Protein AF-A0A1Q7M3D2-F1 (afdb_monomer_lite)

Structure (mmCIF, N/CA/C/O backbone):
data_AF-A0A1Q7M3D2-F1
#
_entry.id   AF-A0A1Q7M3D2-F1
#
loop_
_atom_site.group_PDB
_atom_site.id
_atom_site.type_symbol
_atom_site.label_atom_id
_atom_site.label_alt_id
_atom_site.label_comp_id
_atom_site.label_asym_id
_atom_site.label_entity_id
_atom_site.label_seq_id
_atom_site.pdbx_PDB_ins_code
_atom_site.Cartn_x
_atom_site.Cartn_y
_atom_site.Cartn_z
_atom_site.occupancy
_atom_site.B_iso_or_equiv
_atom_site.auth_seq_id
_atom_site.auth_comp_id
_atom_site.auth_asym_id
_atom_site.auth_atom_id
_atom_site.pdbx_PDB_model_num
ATOM 1 N N . MET A 1 1 ? -13.864 1.304 22.062 1.00 86.94 1 MET A N 1
ATOM 2 C CA . MET A 1 1 ? -12.680 1.615 21.236 1.00 86.94 1 MET A CA 1
ATOM 3 C C . MET A 1 1 ? -11.633 2.275 22.117 1.00 86.94 1 MET A C 1
ATOM 5 O O . MET A 1 1 ? -11.998 3.112 22.931 1.00 86.94 1 MET A O 1
ATOM 9 N N . LYS A 1 2 ? -10.368 1.878 21.989 1.00 90.31 2 LYS A N 1
ATOM 10 C CA . LYS A 1 2 ? -9.225 2.472 22.685 1.00 90.31 2 LYS A CA 1
ATOM 11 C C . LYS A 1 2 ? -8.312 3.150 21.665 1.00 90.31 2 LYS A C 1
ATOM 13 O O . LYS A 1 2 ? -7.970 2.525 20.660 1.00 90.31 2 LYS A O 1
ATOM 18 N N . ALA A 1 3 ? -7.965 4.404 21.921 1.00 89.44 3 ALA A N 1
ATOM 19 C CA . ALA A 1 3 ? -7.072 5.207 21.101 1.00 89.44 3 ALA A CA 1
ATOM 20 C C . ALA A 1 3 ? -5.593 5.017 21.499 1.00 89.44 3 ALA A C 1
ATOM 22 O O . ALA A 1 3 ? -5.310 4.537 22.604 1.00 89.44 3 ALA A O 1
ATOM 23 N N . PRO A 1 4 ? -4.650 5.395 20.614 1.00 86.38 4 PRO A N 1
ATOM 24 C CA . PRO A 1 4 ? -3.209 5.282 20.858 1.00 86.38 4 PRO A CA 1
ATOM 25 C C . PRO A 1 4 ? -2.709 6.022 22.105 1.00 86.38 4 PRO A C 1
ATOM 27 O O . PRO A 1 4 ? -1.763 5.582 22.747 1.00 86.38 4 PRO A O 1
ATOM 30 N N . ASP A 1 5 ? -3.362 7.121 22.476 1.00 88.00 5 ASP A N 1
ATOM 31 C CA . ASP A 1 5 ? -3.071 7.912 23.679 1.00 88.00 5 ASP A CA 1
ATOM 32 C C . ASP A 1 5 ? -3.650 7.303 24.972 1.00 88.00 5 ASP A C 1
ATOM 34 O O . ASP A 1 5 ? -3.555 7.889 26.049 1.00 88.00 5 ASP A O 1
ATOM 38 N N . GLY A 1 6 ? -4.272 6.125 24.877 1.00 86.31 6 GLY A N 1
ATOM 39 C CA . GLY A 1 6 ? -4.912 5.436 25.989 1.00 86.31 6 GLY A CA 1
ATOM 40 C C . GLY A 1 6 ? -6.352 5.871 26.263 1.00 86.31 6 GLY A C 1
ATOM 41 O O . GLY A 1 6 ? -7.010 5.223 27.085 1.00 86.31 6 GLY A O 1
ATOM 42 N N . GLN A 1 7 ? -6.885 6.889 25.574 1.00 89.62 7 GLN A N 1
ATOM 43 C CA . GLN A 1 7 ? -8.284 7.280 25.739 1.00 89.62 7 GLN A CA 1
ATOM 44 C C . GLN A 1 7 ? -9.227 6.161 25.294 1.00 89.62 7 GLN A C 1
ATOM 46 O O . GLN A 1 7 ? -8.969 5.430 24.338 1.00 89.62 7 GLN A O 1
ATOM 51 N N . SER A 1 8 ? -10.340 6.010 26.011 1.00 91.31 8 SER A N 1
ATOM 52 C CA . SER A 1 8 ? -11.345 4.986 25.731 1.00 91.31 8 SER A CA 1
ATOM 53 C C . SER A 1 8 ? -12.686 5.628 25.409 1.00 91.31 8 SER A C 1
ATOM 55 O O . SER A 1 8 ? -13.192 6.453 26.163 1.00 91.31 8 SER A O 1
ATOM 57 N N . TYR A 1 9 ? -13.277 5.199 24.300 1.00 89.81 9 TYR A N 1
ATOM 58 C CA . TYR A 1 9 ? -14.570 5.650 23.804 1.00 89.81 9 TYR A CA 1
ATOM 59 C C . TYR A 1 9 ? -15.537 4.470 23.762 1.00 89.81 9 TYR A C 1
ATOM 61 O O . TYR A 1 9 ? -15.213 3.405 23.222 1.00 89.81 9 TYR A O 1
ATOM 69 N N . VAL A 1 10 ? -16.731 4.651 24.320 1.00 92.00 10 VAL A N 1
ATOM 70 C CA . VAL A 1 10 ? -17.752 3.604 24.427 1.00 92.00 10 VAL A CA 1
ATOM 71 C C . VAL A 1 10 ? -19.058 4.121 23.842 1.00 92.00 10 VAL A C 1
ATOM 73 O O . VAL A 1 10 ? -19.481 5.233 24.142 1.00 92.00 10 VAL A O 1
ATOM 76 N N . ALA A 1 11 ? -19.697 3.293 23.022 1.00 89.19 11 ALA A N 1
ATOM 77 C CA . ALA A 1 11 ? -21.050 3.505 22.534 1.00 89.19 11 ALA A CA 1
ATOM 78 C C . ALA A 1 11 ? -21.819 2.184 22.646 1.00 89.19 11 ALA A C 1
ATOM 80 O O . ALA A 1 11 ? -21.241 1.110 22.477 1.00 89.19 11 ALA A O 1
ATOM 81 N N . THR A 1 12 ? -23.112 2.264 22.950 1.00 89.50 12 THR A N 1
ATOM 82 C CA . THR A 1 12 ? -24.015 1.111 23.069 1.00 89.50 12 THR A CA 1
ATOM 83 C C . THR A 1 12 ? -25.309 1.388 22.304 1.00 89.50 12 THR A C 1
ATOM 85 O O . THR A 1 12 ? -25.616 2.539 21.992 1.00 89.50 12 THR A O 1
ATOM 88 N N . GLY A 1 13 ? -26.055 0.337 21.963 1.00 83.88 13 GLY A N 1
ATOM 89 C CA . GLY A 1 13 ? -27.322 0.434 21.235 1.00 83.88 13 GLY A CA 1
ATOM 90 C C . GLY A 1 13 ? -27.363 -0.460 19.997 1.00 83.88 13 GLY A C 1
ATOM 91 O O . GLY A 1 13 ? -26.472 -1.275 19.780 1.00 83.88 13 GLY A O 1
ATOM 92 N N . LYS A 1 14 ? -28.413 -0.304 19.181 1.00 77.50 14 LYS A N 1
ATOM 93 C CA . LYS A 1 14 ? -28.631 -1.100 17.957 1.00 77.50 14 LYS A CA 1
ATOM 94 C C . LYS A 1 14 ? -27.617 -0.789 16.845 1.00 77.50 14 LYS A C 1
ATOM 96 O O . LYS A 1 14 ? -27.303 -1.662 16.048 1.00 77.50 14 LYS A O 1
ATOM 101 N N . LEU A 1 15 ? -27.126 0.450 16.798 1.00 78.50 15 LEU A N 1
ATOM 102 C CA . LEU A 1 15 ? -26.077 0.906 15.885 1.00 78.50 15 LEU A CA 1
ATOM 103 C C . LEU A 1 15 ? -25.172 1.899 16.636 1.00 78.50 15 LEU A C 1
ATOM 105 O O . LEU A 1 15 ? -25.371 3.110 16.534 1.00 78.50 15 LEU A O 1
ATOM 109 N N . PRO A 1 16 ? -24.258 1.407 17.489 1.00 83.81 16 PRO A N 1
ATOM 110 C CA . PRO A 1 16 ? -23.393 2.272 18.275 1.00 83.81 16 PRO A CA 1
ATOM 111 C C . PRO A 1 16 ? -22.368 2.955 17.363 1.00 83.81 16 PRO A C 1
ATOM 113 O O . PRO A 1 16 ? -21.611 2.286 16.663 1.00 83.81 16 PRO A O 1
ATOM 116 N N . THR A 1 17 ? -22.308 4.285 17.411 1.00 84.00 17 THR A N 1
ATOM 117 C CA . THR A 1 17 ? -21.338 5.080 16.645 1.00 84.00 17 THR A CA 1
ATOM 118 C C . THR A 1 17 ? -20.350 5.743 17.593 1.00 84.00 17 THR A C 1
ATOM 120 O O . THR A 1 17 ? -20.746 6.402 18.553 1.00 84.00 17 THR A O 1
ATOM 123 N N . VAL A 1 18 ? -19.057 5.598 17.305 1.00 85.06 18 VAL A N 1
ATOM 124 C CA . VAL A 1 18 ? -17.977 6.303 18.001 1.00 85.06 18 VAL A CA 1
ATOM 125 C C . VAL A 1 18 ? -17.318 7.261 17.019 1.00 85.06 18 VAL A C 1
ATOM 127 O O . VAL A 1 18 ? -16.811 6.834 15.986 1.00 85.06 18 VAL A O 1
ATOM 130 N N . THR A 1 19 ? -17.284 8.545 17.367 1.00 85.88 19 THR A N 1
ATOM 131 C CA . THR A 1 19 ? -16.583 9.572 16.590 1.00 85.88 19 THR A CA 1
ATOM 132 C C . THR A 1 19 ? -15.383 10.064 17.383 1.00 85.88 19 THR A C 1
ATOM 134 O O . THR A 1 19 ? -15.552 10.622 18.465 1.00 85.88 19 THR A O 1
ATOM 137 N N . VAL A 1 20 ? -14.181 9.910 16.828 1.00 84.56 20 VAL A N 1
ATOM 138 C CA . VAL A 1 20 ? -12.949 10.477 17.393 1.00 84.56 20 VAL A CA 1
ATOM 139 C C . VAL A 1 20 ? -12.520 11.642 16.514 1.00 84.56 20 VAL A C 1
ATOM 141 O O . VAL A 1 20 ? -12.118 11.456 15.369 1.00 84.56 20 VAL A O 1
ATOM 144 N N . LYS A 1 21 ? -12.660 12.864 17.029 1.00 82.38 21 LYS A N 1
ATOM 145 C CA . LYS A 1 21 ? -12.234 14.079 16.324 1.00 82.38 21 LYS A CA 1
ATOM 146 C C . LYS A 1 21 ? -10.773 14.357 16.644 1.00 82.38 21 LYS A C 1
ATOM 148 O O . LYS A 1 21 ? -10.421 14.377 17.818 1.00 82.38 21 LYS A O 1
ATOM 153 N N . ASN A 1 22 ? -9.963 14.620 15.618 1.00 81.88 22 ASN A N 1
ATOM 154 C CA . ASN A 1 22 ? -8.529 14.912 15.756 1.00 81.88 22 ASN A CA 1
ATOM 155 C C . ASN A 1 22 ? -7.781 13.843 16.571 1.00 81.88 22 ASN A C 1
ATOM 157 O O . ASN A 1 22 ? -6.925 14.168 17.390 1.00 81.88 22 ASN A O 1
ATOM 161 N N . GLY A 1 23 ? -8.154 12.573 16.385 1.00 81.56 23 GLY A N 1
ATOM 162 C CA . GLY A 1 23 ? -7.504 11.468 17.078 1.00 81.56 23 GLY A CA 1
ATOM 163 C C . GLY A 1 23 ? -6.017 11.382 16.716 1.00 81.56 23 GLY A C 1
ATOM 164 O O . GLY A 1 23 ? -5.655 11.687 15.576 1.00 81.56 23 GLY A O 1
ATOM 165 N N . PRO A 1 24 ? -5.146 10.968 17.652 1.00 85.62 24 PRO A N 1
ATOM 166 C CA . PRO A 1 24 ? -3.727 10.803 17.365 1.00 85.62 24 PRO A CA 1
ATOM 167 C C . PRO A 1 24 ? -3.513 9.719 16.301 1.00 85.62 24 PRO A C 1
ATOM 169 O O . PRO A 1 24 ? -4.245 8.727 16.258 1.00 85.62 24 PRO A O 1
ATOM 172 N N . ALA A 1 25 ? -2.488 9.869 15.463 1.00 82.81 25 ALA A N 1
ATOM 173 C CA . ALA A 1 25 ? -2.058 8.776 14.595 1.00 82.81 25 ALA A CA 1
ATOM 174 C C . ALA A 1 25 ? -1.559 7.598 15.449 1.00 82.81 25 ALA A C 1
ATOM 176 O O . ALA A 1 25 ? -0.924 7.805 16.484 1.00 82.81 25 ALA A O 1
ATOM 177 N N . GLY A 1 26 ? -1.857 6.365 15.044 1.00 87.06 26 GLY A N 1
ATOM 178 C CA . GLY A 1 26 ? -1.464 5.168 15.786 1.00 87.06 26 GLY A CA 1
ATOM 179 C C . GLY A 1 26 ? -2.449 4.015 15.624 1.00 87.06 26 GLY A C 1
ATOM 180 O O . GLY A 1 26 ? -3.400 4.088 14.847 1.00 87.06 26 GLY A O 1
ATOM 181 N N . ILE A 1 27 ? -2.232 2.950 16.395 1.00 86.00 27 ILE A N 1
ATOM 182 C CA . ILE A 1 27 ? -3.079 1.753 16.374 1.00 86.00 27 ILE A CA 1
ATOM 183 C C . ILE A 1 27 ? -4.298 1.951 17.283 1.00 86.00 27 ILE A C 1
ATOM 185 O O . ILE A 1 27 ? -4.175 2.070 18.503 1.00 86.00 27 ILE A O 1
ATOM 189 N N . TYR A 1 28 ? -5.489 1.925 16.690 1.00 87.62 28 TYR A N 1
ATOM 190 C CA . TYR A 1 28 ? -6.756 1.927 17.418 1.00 87.62 28 TYR A CA 1
ATOM 191 C C . TYR A 1 28 ? -7.237 0.498 17.658 1.00 87.62 28 TYR A C 1
ATOM 193 O O . TYR A 1 28 ? -7.226 -0.334 16.756 1.00 87.62 28 TYR A O 1
ATOM 201 N N . THR A 1 29 ? -7.717 0.214 18.869 1.00 88.56 29 THR A N 1
ATOM 202 C CA . THR A 1 29 ? -8.303 -1.092 19.202 1.00 88.56 29 THR A CA 1
ATOM 203 C C . THR A 1 29 ? -9.816 -0.972 19.319 1.00 88.56 29 THR A C 1
ATOM 205 O O . THR A 1 29 ? -10.335 -0.258 20.184 1.00 88.56 29 THR A O 1
ATOM 208 N N . ILE A 1 30 ? -10.551 -1.686 18.468 1.00 86.38 30 ILE A N 1
ATOM 209 C CA . ILE A 1 30 ? -12.011 -1.773 18.542 1.00 86.38 30 ILE A CA 1
ATOM 210 C C . ILE A 1 30 ? -12.373 -3.074 19.259 1.00 86.38 30 ILE A C 1
ATOM 212 O O . ILE A 1 30 ? -11.990 -4.156 18.834 1.00 86.38 30 ILE A O 1
ATOM 216 N N . ILE A 1 31 ? -13.116 -2.950 20.358 1.00 86.00 31 ILE A N 1
ATOM 217 C CA . ILE A 1 31 ? -13.689 -4.075 21.099 1.00 86.00 31 ILE A CA 1
ATOM 218 C C . ILE A 1 31 ? -15.197 -3.956 20.936 1.00 86.00 31 ILE A C 1
ATOM 220 O O . ILE A 1 31 ? -15.757 -2.900 21.248 1.00 86.00 31 ILE A O 1
ATOM 224 N N . VAL A 1 32 ? -15.831 -5.011 20.433 1.00 84.31 32 VAL A N 1
ATOM 225 C CA . VAL A 1 32 ? -17.276 -5.059 20.209 1.00 84.31 32 VAL A CA 1
ATOM 226 C C . VAL A 1 32 ? -17.858 -6.189 21.042 1.00 84.31 32 VAL A C 1
ATOM 228 O O . VAL A 1 32 ? -17.442 -7.336 20.917 1.00 84.31 32 VAL A O 1
ATOM 231 N N . GLY A 1 33 ? -18.816 -5.850 21.901 1.00 84.12 33 GLY A N 1
ATOM 232 C CA . GLY A 1 33 ? -19.651 -6.820 22.599 1.00 84.12 33 GLY A CA 1
ATOM 233 C C . GLY A 1 33 ? -21.015 -6.874 21.925 1.00 84.12 33 GLY A C 1
ATOM 234 O O . GLY A 1 33 ? -21.723 -5.868 21.906 1.00 84.12 33 GLY A O 1
ATOM 235 N N . GLY A 1 34 ? -21.373 -8.026 21.364 1.00 79.31 34 GLY A N 1
ATOM 236 C CA . GLY A 1 34 ? -22.715 -8.276 20.851 1.00 79.31 34 GLY A CA 1
ATOM 237 C C . GLY A 1 34 ? -23.562 -8.997 21.895 1.00 79.31 34 GLY A C 1
ATOM 238 O O . GLY A 1 34 ? -23.088 -9.922 22.549 1.00 79.31 34 GLY A O 1
ATOM 239 N N . VAL A 1 35 ? -24.818 -8.583 22.047 1.00 77.31 35 VAL A N 1
ATOM 240 C CA . VAL A 1 35 ? -25.810 -9.303 22.855 1.00 77.31 35 VAL A CA 1
ATOM 241 C C . VAL A 1 35 ? -26.914 -9.750 21.916 1.00 77.31 35 VAL A C 1
ATOM 243 O O . VAL A 1 35 ? -27.530 -8.913 21.253 1.00 77.31 35 VAL A O 1
ATOM 246 N N . SER A 1 36 ? -27.163 -11.056 21.837 1.00 74.38 36 SER A N 1
ATOM 247 C CA . SER A 1 36 ? -28.270 -11.542 21.022 1.00 74.38 36 SER A CA 1
ATOM 248 C C . SER A 1 36 ? -29.608 -11.172 21.657 1.00 74.38 36 SER A C 1
ATOM 250 O O . SER A 1 36 ? -29.849 -11.441 22.835 1.00 74.38 36 SER A O 1
ATOM 252 N N . GLY A 1 37 ? -30.511 -10.609 20.850 1.00 70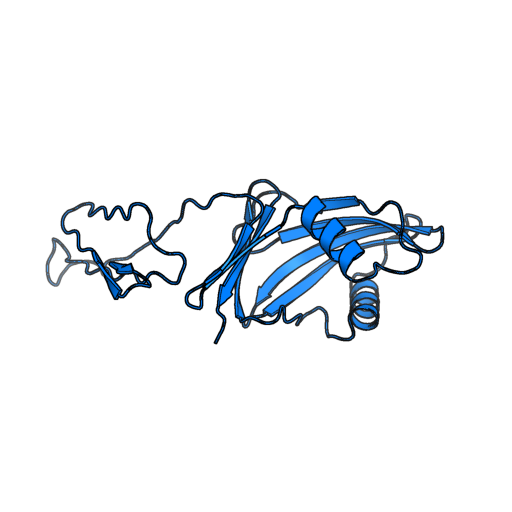.94 37 GLY A N 1
ATOM 253 C CA . GLY A 1 37 ? -31.894 -10.345 21.257 1.00 70.94 37 GLY A CA 1
ATOM 254 C C . GLY A 1 37 ? -32.707 -11.616 21.536 1.00 70.94 37 GLY A C 1
ATOM 255 O O . GLY A 1 37 ? -33.803 -11.520 22.077 1.00 70.94 37 GLY A O 1
ATOM 256 N N . LEU A 1 38 ? -32.172 -12.793 21.189 1.00 75.38 38 LEU A N 1
ATOM 257 C CA . LEU A 1 38 ? -32.786 -14.106 21.408 1.00 75.38 38 LEU A CA 1
ATOM 258 C C . LEU A 1 38 ? -32.181 -14.868 22.606 1.00 75.38 38 LEU A C 1
ATOM 260 O O . LEU A 1 38 ? -32.484 -16.042 22.815 1.00 75.38 38 LEU A O 1
ATOM 264 N N . GLY A 1 39 ? -31.325 -14.224 23.409 1.00 72.00 39 GLY A N 1
ATOM 265 C CA . GLY A 1 39 ? -30.687 -14.862 24.563 1.00 72.00 39 GLY A CA 1
ATOM 266 C C . GLY A 1 39 ? -29.789 -16.034 24.150 1.00 72.00 39 GLY A C 1
ATOM 267 O O . GLY A 1 39 ? -29.019 -15.924 23.201 1.00 72.00 39 GLY A O 1
ATOM 268 N N . THR A 1 40 ? -29.884 -17.168 24.848 1.00 76.00 40 THR A N 1
ATOM 269 C CA . THR A 1 40 ? -29.062 -18.371 24.592 1.00 76.00 40 THR A CA 1
ATOM 270 C C . THR A 1 40 ? -29.401 -19.109 23.292 1.00 76.00 40 THR A C 1
ATOM 272 O O . THR A 1 40 ? -28.644 -19.982 22.883 1.00 76.00 40 THR A O 1
ATOM 275 N N . GLN A 1 41 ? -30.524 -18.774 22.650 1.00 75.31 41 GLN A N 1
ATOM 276 C CA . GLN A 1 41 ? -30.956 -19.303 21.345 1.00 75.31 41 GLN A CA 1
ATOM 277 C C . GLN A 1 41 ? -30.475 -18.424 20.176 1.00 75.31 41 GLN A C 1
ATOM 279 O O . GLN A 1 41 ? -30.828 -18.652 19.023 1.00 75.31 41 GLN A O 1
ATOM 284 N N . GLY A 1 42 ? -29.736 -17.360 20.483 1.00 70.06 42 GLY A N 1
ATOM 285 C CA . GLY A 1 42 ? -29.263 -16.388 19.520 1.00 70.06 42 GLY A CA 1
ATOM 286 C C . GLY A 1 42 ? -28.050 -16.827 18.716 1.00 70.06 42 GLY A C 1
ATOM 287 O O . GLY A 1 42 ? -27.172 -17.501 19.243 1.00 70.06 42 GLY A O 1
ATOM 288 N N . GLU A 1 43 ? -27.967 -16.364 17.469 1.00 72.12 43 GLU A N 1
ATOM 289 C CA . GLU A 1 43 ? -26.753 -16.492 16.661 1.00 72.12 43 GLU A CA 1
ATOM 290 C C . GLU A 1 43 ? -25.578 -15.727 17.285 1.00 72.12 43 GLU A C 1
ATOM 292 O O . GLU A 1 43 ? -25.756 -14.696 17.948 1.00 72.12 43 GLU A O 1
ATOM 297 N N . GLU A 1 44 ? -24.371 -16.242 17.053 1.00 73.06 44 GLU A N 1
ATOM 298 C CA . GLU A 1 44 ? -23.135 -15.594 17.469 1.00 73.06 44 GLU A CA 1
ATOM 299 C C . GLU A 1 44 ? -22.976 -14.254 16.723 1.00 73.06 44 GLU A C 1
ATOM 301 O O . GLU A 1 44 ? -23.073 -14.218 15.492 1.00 73.06 44 GLU A O 1
ATOM 306 N N . PRO A 1 45 ? -22.765 -13.128 17.427 1.00 70.62 45 PRO A N 1
ATOM 307 C CA . PRO A 1 45 ? -22.610 -11.837 16.773 1.00 70.62 45 PRO A CA 1
ATOM 308 C C . PRO A 1 45 ? -21.377 -11.823 15.864 1.00 70.62 45 PRO A C 1
ATOM 310 O O . PRO A 1 45 ? -20.273 -12.123 16.313 1.00 70.62 45 PRO A O 1
ATOM 313 N N . PHE A 1 46 ? -21.538 -11.389 14.613 1.00 69.88 46 PHE A N 1
ATOM 314 C CA . PHE A 1 46 ? -20.412 -11.100 13.726 1.00 69.88 46 PHE A CA 1
ATOM 315 C C . PHE A 1 46 ? -20.134 -9.596 13.676 1.00 69.88 46 PHE A C 1
ATOM 317 O O . PHE A 1 46 ? -21.036 -8.765 13.797 1.00 69.88 46 PHE A O 1
ATOM 324 N N . VAL A 1 47 ? -18.866 -9.236 13.487 1.00 70.88 47 VAL A N 1
ATOM 325 C CA . VAL A 1 47 ? -18.420 -7.845 13.395 1.00 70.88 47 VAL A CA 1
ATOM 326 C C . VAL A 1 47 ? -17.649 -7.673 12.100 1.00 70.88 47 VAL A C 1
ATOM 328 O O . VAL A 1 47 ? -16.639 -8.335 11.882 1.00 70.88 47 VAL A O 1
ATOM 331 N N . ALA A 1 48 ? -18.111 -6.749 11.263 1.00 66.19 48 ALA A N 1
ATOM 332 C CA . ALA A 1 48 ? -17.355 -6.249 10.127 1.00 66.19 48 ALA A CA 1
ATOM 333 C C . ALA A 1 48 ? -16.943 -4.803 10.415 1.00 66.19 48 ALA A C 1
ATOM 335 O O . ALA A 1 48 ? -17.769 -3.977 10.804 1.00 66.19 48 ALA A O 1
ATOM 336 N N . VAL A 1 49 ? -15.660 -4.502 10.233 1.00 66.25 49 VAL A N 1
ATOM 337 C CA . VAL A 1 49 ? -15.116 -3.146 10.345 1.00 66.25 49 VAL A CA 1
ATOM 338 C C . VAL A 1 49 ? -14.701 -2.701 8.950 1.00 66.25 49 VAL A C 1
ATOM 340 O O . VAL A 1 49 ? -13.972 -3.416 8.269 1.00 66.25 49 VAL A O 1
ATOM 343 N N . ALA A 1 50 ? -15.159 -1.522 8.537 1.00 64.06 50 ALA A N 1
ATOM 344 C CA . ALA A 1 50 ? -14.722 -0.860 7.315 1.00 64.06 50 ALA A CA 1
ATOM 345 C C . ALA A 1 50 ? -14.169 0.523 7.668 1.00 64.06 50 ALA A C 1
ATOM 347 O O . ALA A 1 50 ? -14.783 1.261 8.443 1.00 64.06 50 ALA A O 1
ATOM 348 N N . SER A 1 51 ? -13.016 0.868 7.103 1.00 65.75 51 SER A N 1
ATOM 349 C CA . SER A 1 51 ? -12.425 2.201 7.178 1.00 65.75 51 SER A CA 1
ATOM 350 C C . SER A 1 51 ? -12.640 2.936 5.853 1.00 65.75 51 SER A C 1
ATOM 352 O O . SER A 1 51 ? -12.481 2.373 4.771 1.00 65.75 51 SER A O 1
ATOM 354 N N . ALA A 1 52 ? -13.020 4.211 5.939 1.00 68.25 52 ALA A N 1
ATOM 355 C CA . ALA A 1 52 ? -12.958 5.135 4.814 1.00 68.25 52 ALA A CA 1
ATOM 356 C C . ALA A 1 52 ? -11.610 5.859 4.895 1.00 68.25 52 ALA A C 1
ATOM 358 O O . ALA A 1 52 ? -11.458 6.828 5.637 1.00 68.25 52 ALA A O 1
ATOM 359 N N . GLU A 1 53 ? -10.614 5.325 4.199 1.00 71.94 53 GLU A N 1
ATOM 360 C CA . GLU A 1 53 ? -9.255 5.866 4.183 1.00 71.94 53 GLU A CA 1
ATOM 361 C C . GLU A 1 53 ? -9.106 6.924 3.088 1.00 71.94 53 GLU A C 1
ATOM 363 O O . GLU A 1 53 ? -9.695 6.823 2.009 1.00 71.94 53 GLU A O 1
ATOM 368 N N . SER A 1 54 ? -8.316 7.965 3.360 1.00 77.31 54 SER A N 1
ATOM 369 C CA . SER A 1 54 ? -7.967 8.951 2.342 1.00 77.31 54 SER A CA 1
ATOM 370 C C . SER A 1 54 ? -6.940 8.353 1.390 1.00 77.31 54 SER A C 1
ATOM 372 O O . SER A 1 54 ? -5.818 8.050 1.790 1.00 77.31 54 SER A O 1
ATOM 374 N N . CYS A 1 55 ? -7.309 8.220 0.122 1.00 85.38 55 CYS A N 1
ATOM 375 C CA . CYS A 1 55 ? -6.441 7.662 -0.908 1.00 85.38 55 CYS A CA 1
ATOM 376 C C . CYS A 1 55 ? -5.527 8.753 -1.473 1.00 85.38 55 CYS A C 1
ATOM 378 O O . CYS A 1 55 ? -5.801 9.322 -2.530 1.00 85.38 55 CYS A O 1
ATOM 380 N N . VAL A 1 56 ? -4.498 9.111 -0.706 1.00 89.56 56 VAL A N 1
ATOM 381 C CA . VAL A 1 56 ? -3.573 10.213 -0.999 1.00 89.56 56 VAL A CA 1
ATOM 382 C C . VAL A 1 56 ? -2.144 9.831 -0.634 1.00 89.56 56 VAL A C 1
ATOM 384 O O . VAL A 1 56 ? -1.922 8.891 0.126 1.00 89.56 56 VAL A O 1
ATOM 387 N N . SER A 1 57 ? -1.178 10.583 -1.162 1.00 88.12 57 SER A N 1
ATOM 388 C CA . SER A 1 57 ? 0.215 10.471 -0.731 1.00 88.12 57 SER A CA 1
ATOM 389 C C . SER A 1 57 ? 0.334 10.773 0.765 1.00 88.12 57 SER A C 1
ATOM 391 O O . SER A 1 57 ? -0.223 11.763 1.248 1.00 88.12 57 SER A O 1
ATOM 393 N N . ALA A 1 58 ? 1.024 9.903 1.497 1.00 87.38 58 ALA A N 1
ATOM 394 C CA . ALA A 1 58 ? 1.181 9.994 2.944 1.00 87.38 58 ALA A CA 1
ATOM 395 C C . ALA A 1 58 ? 2.459 9.278 3.395 1.00 87.38 58 ALA A C 1
ATOM 397 O O . ALA A 1 58 ? 2.832 8.249 2.837 1.00 87.38 58 ALA A O 1
ATOM 398 N N . ASP A 1 59 ? 3.093 9.788 4.447 1.00 88.94 59 ASP A N 1
ATOM 399 C CA . ASP A 1 59 ? 4.151 9.084 5.174 1.00 88.94 59 ASP A CA 1
ATOM 400 C C . ASP A 1 59 ? 3.987 9.371 6.665 1.00 88.94 59 ASP A C 1
ATOM 402 O O . ASP A 1 59 ? 4.442 10.386 7.196 1.00 88.94 59 ASP A O 1
ATOM 406 N N . ILE A 1 60 ? 3.225 8.509 7.329 1.00 88.38 60 ILE A N 1
ATOM 407 C CA . ILE A 1 60 ? 2.927 8.610 8.750 1.00 88.38 60 ILE A CA 1
ATOM 408 C C . ILE A 1 60 ? 3.580 7.418 9.436 1.00 88.38 60 ILE A C 1
ATOM 410 O O . ILE A 1 60 ? 3.232 6.272 9.170 1.00 88.38 60 ILE A O 1
ATOM 414 N N . ALA A 1 61 ? 4.500 7.690 10.355 1.00 89.38 61 ALA A N 1
ATOM 415 C CA . ALA A 1 61 ? 5.085 6.691 11.241 1.00 89.38 61 ALA A CA 1
ATOM 416 C C . ALA A 1 61 ? 5.054 7.227 12.676 1.00 89.38 61 ALA A C 1
ATOM 418 O O . ALA A 1 61 ? 5.916 8.009 13.078 1.00 89.38 61 ALA A O 1
ATOM 419 N N . GLN A 1 62 ? 4.013 6.877 13.432 1.00 86.94 62 GLN A N 1
ATOM 420 C CA . GLN A 1 62 ? 3.759 7.413 14.773 1.00 86.94 62 GLN A CA 1
ATOM 421 C C . GLN A 1 62 ? 3.067 6.369 15.651 1.00 86.94 62 GLN A C 1
ATOM 423 O O . GLN A 1 62 ? 2.227 5.609 15.175 1.00 86.94 62 GLN A O 1
ATOM 428 N N . ASN A 1 63 ? 3.400 6.345 16.947 1.00 88.06 63 ASN A N 1
ATOM 429 C CA . ASN A 1 63 ? 2.781 5.454 17.940 1.00 88.06 63 ASN A CA 1
ATOM 430 C C . ASN A 1 63 ? 2.705 3.989 17.470 1.00 88.06 63 ASN A C 1
ATOM 432 O O . ASN A 1 63 ? 1.645 3.365 17.511 1.00 88.06 63 ASN A O 1
ATOM 436 N N . HIS A 1 64 ? 3.835 3.469 16.983 1.00 88.38 64 HIS A N 1
ATOM 437 C CA . HIS A 1 64 ? 3.996 2.123 16.420 1.00 88.38 64 HIS A CA 1
ATOM 438 C C . HIS A 1 64 ? 3.234 1.827 15.126 1.00 88.38 64 HIS A C 1
ATOM 440 O O . HIS A 1 64 ? 3.473 0.772 14.550 1.00 88.38 64 HIS A O 1
ATOM 446 N N . ALA A 1 65 ? 2.376 2.723 14.635 1.00 90.69 65 ALA A N 1
ATOM 447 C CA . ALA A 1 65 ? 1.705 2.564 13.352 1.00 90.69 65 ALA A CA 1
ATOM 448 C C . ALA A 1 65 ? 2.524 3.188 12.223 1.00 90.69 65 ALA A C 1
ATOM 450 O O . ALA A 1 65 ? 3.112 4.260 12.380 1.00 90.69 65 ALA A O 1
ATOM 451 N N . VAL A 1 66 ? 2.499 2.527 11.074 1.00 91.50 66 VAL A N 1
ATOM 452 C CA . VAL A 1 66 ? 2.979 3.038 9.796 1.00 91.50 66 VAL A CA 1
ATOM 453 C C . VAL A 1 66 ? 1.789 3.087 8.844 1.00 91.50 66 VAL A C 1
ATOM 455 O O . VAL A 1 66 ? 1.092 2.091 8.689 1.00 91.50 66 VAL A O 1
ATOM 458 N N . HIS A 1 67 ? 1.565 4.235 8.217 1.00 91.56 67 HIS A N 1
ATOM 459 C CA . HIS A 1 67 ? 0.598 4.430 7.146 1.00 91.56 67 HIS A CA 1
ATOM 460 C C . HIS A 1 67 ? 1.272 5.232 6.043 1.00 91.56 67 HIS A C 1
ATOM 462 O O . HIS A 1 67 ? 1.634 6.396 6.239 1.00 91.56 67 HIS A O 1
ATOM 468 N N . ARG A 1 68 ? 1.472 4.600 4.890 1.00 91.94 68 ARG A N 1
ATOM 469 C CA . ARG A 1 68 ? 2.105 5.226 3.736 1.00 91.94 68 ARG A CA 1
ATOM 470 C C . ARG A 1 68 ? 1.208 5.150 2.518 1.00 91.94 68 ARG A C 1
ATOM 472 O O . ARG A 1 68 ? 0.616 4.113 2.247 1.00 91.94 68 ARG A O 1
ATOM 479 N N . GLY A 1 69 ? 1.152 6.239 1.773 1.00 92.50 69 GLY A N 1
ATOM 480 C CA . GLY A 1 69 ? 0.472 6.333 0.494 1.00 92.50 69 GLY A CA 1
ATOM 481 C C . GLY A 1 69 ? 1.469 6.772 -0.561 1.00 92.50 69 GLY A C 1
ATOM 482 O O . GLY A 1 69 ? 2.154 7.776 -0.383 1.00 92.50 69 GLY A O 1
ATOM 483 N N . TYR A 1 70 ? 1.546 6.026 -1.655 1.00 93.12 70 TYR A N 1
ATOM 484 C CA . TYR A 1 70 ? 2.464 6.300 -2.748 1.00 93.12 70 TYR A CA 1
ATOM 485 C C . TYR A 1 70 ? 1.712 6.388 -4.066 1.00 93.12 70 TYR A C 1
ATOM 487 O O . TYR A 1 70 ? 1.117 5.417 -4.539 1.00 93.12 70 TYR A O 1
ATOM 495 N N . THR A 1 71 ? 1.771 7.552 -4.696 1.00 94.25 71 THR A N 1
ATOM 496 C CA . THR A 1 71 ? 1.416 7.693 -6.106 1.00 94.25 71 THR A CA 1
ATOM 497 C C . THR A 1 71 ? 2.533 7.128 -6.986 1.00 94.25 71 THR A C 1
ATOM 499 O O . THR A 1 71 ? 3.674 6.949 -6.555 1.00 94.25 71 THR A O 1
ATOM 502 N N . ALA A 1 72 ? 2.245 6.905 -8.270 1.00 92.38 72 ALA A N 1
ATOM 503 C CA . ALA A 1 72 ? 3.282 6.571 -9.248 1.00 92.38 72 ALA A CA 1
ATOM 504 C C . ALA A 1 72 ? 4.414 7.618 -9.285 1.00 92.38 72 ALA A C 1
ATOM 506 O O . ALA A 1 72 ? 5.576 7.268 -9.486 1.00 92.38 72 ALA A O 1
ATOM 507 N N . HIS A 1 73 ? 4.079 8.893 -9.064 1.00 92.31 73 HIS A N 1
ATOM 508 C CA . HIS A 1 73 ? 5.055 9.974 -8.998 1.00 92.31 73 HIS A CA 1
ATOM 509 C C . HIS A 1 73 ? 5.958 9.845 -7.767 1.00 92.31 73 HIS A C 1
ATOM 511 O O . HIS A 1 73 ? 7.176 9.919 -7.911 1.00 92.31 73 HIS A O 1
ATOM 517 N N . ASP A 1 74 ? 5.381 9.567 -6.595 1.00 91.81 74 ASP A N 1
ATOM 518 C CA . ASP A 1 74 ? 6.138 9.385 -5.350 1.00 91.81 74 ASP A CA 1
ATOM 519 C C . ASP A 1 74 ? 7.141 8.235 -5.468 1.00 91.81 74 ASP A C 1
ATOM 521 O O . ASP A 1 74 ? 8.290 8.366 -5.052 1.00 91.81 74 ASP A O 1
ATOM 525 N N . LEU A 1 75 ? 6.744 7.127 -6.104 1.00 89.44 75 LEU A N 1
ATOM 526 C CA . LEU A 1 75 ? 7.633 5.987 -6.340 1.00 89.44 75 LEU A CA 1
ATOM 527 C C . LEU A 1 75 ? 8.799 6.336 -7.277 1.00 89.44 75 LEU A C 1
ATOM 529 O O . LEU A 1 75 ? 9.937 5.949 -7.014 1.00 89.44 75 LEU A O 1
ATOM 533 N N . ILE A 1 76 ? 8.544 7.091 -8.353 1.00 89.19 76 ILE A N 1
ATOM 534 C CA . ILE A 1 76 ? 9.604 7.562 -9.262 1.00 89.19 76 ILE A CA 1
ATOM 535 C C . ILE A 1 76 ? 10.547 8.527 -8.533 1.00 89.19 76 ILE A C 1
ATOM 537 O O . ILE A 1 76 ? 11.765 8.440 -8.698 1.00 89.19 76 ILE A O 1
ATOM 541 N N . LEU A 1 77 ? 10.008 9.438 -7.718 1.00 88.94 77 LEU A N 1
ATOM 542 C CA . LEU A 1 77 ? 10.812 10.354 -6.911 1.00 88.94 77 LEU A CA 1
ATOM 543 C C . LEU A 1 77 ? 11.695 9.595 -5.920 1.00 88.94 77 LEU A C 1
ATOM 545 O O . LEU A 1 77 ? 12.894 9.862 -5.871 1.00 88.94 77 LEU A O 1
ATOM 549 N N . ALA A 1 78 ? 11.137 8.625 -5.194 1.00 85.94 78 ALA A N 1
ATOM 550 C CA . ALA A 1 78 ? 11.886 7.789 -4.262 1.00 85.94 78 ALA A CA 1
ATOM 551 C C . ALA A 1 78 ? 13.014 7.020 -4.972 1.00 85.94 78 ALA A C 1
ATOM 553 O O . ALA A 1 78 ? 14.145 6.992 -4.485 1.00 85.94 78 ALA A O 1
ATOM 554 N N . LEU A 1 79 ? 12.749 6.474 -6.166 1.00 85.25 79 LEU A N 1
ATOM 555 C CA . LEU A 1 79 ? 13.771 5.815 -6.981 1.00 85.25 79 LEU A CA 1
ATOM 556 C C . LEU A 1 79 ? 14.912 6.777 -7.336 1.00 85.25 79 LEU A C 1
ATOM 558 O O . LEU A 1 79 ? 16.083 6.454 -7.137 1.00 85.25 79 LEU A O 1
ATOM 562 N N . ASN A 1 80 ? 14.584 7.975 -7.815 1.00 84.38 80 ASN A N 1
ATOM 563 C CA . ASN A 1 80 ? 15.586 8.977 -8.177 1.00 84.38 80 ASN A CA 1
ATOM 564 C C . ASN A 1 80 ? 16.399 9.442 -6.957 1.00 84.38 80 ASN A C 1
ATOM 566 O O . ASN A 1 80 ? 17.610 9.624 -7.058 1.00 84.38 80 ASN A O 1
ATOM 570 N N . GLN A 1 81 ? 15.756 9.584 -5.796 1.00 84.12 81 GLN A N 1
ATOM 571 C CA . GLN A 1 81 ? 16.411 9.951 -4.536 1.00 84.12 81 GLN A CA 1
ATOM 572 C C . GLN A 1 81 ? 17.330 8.845 -4.003 1.00 84.12 81 GLN A C 1
ATOM 574 O O . GLN A 1 81 ? 18.346 9.150 -3.386 1.00 84.12 81 GLN A O 1
ATOM 579 N N . SER A 1 82 ? 17.028 7.573 -4.285 1.00 80.44 82 SER A N 1
ATOM 580 C CA . SER A 1 82 ? 17.874 6.427 -3.915 1.00 80.44 82 SER A CA 1
ATOM 581 C C . SER A 1 82 ? 19.154 6.276 -4.757 1.00 80.44 82 SER A C 1
ATOM 583 O O . SER A 1 82 ? 19.885 5.304 -4.596 1.00 80.44 82 SER A O 1
ATOM 585 N N . GLY A 1 83 ? 19.444 7.235 -5.645 1.00 77.50 83 GLY A N 1
ATOM 586 C CA . GLY A 1 83 ? 20.576 7.186 -6.578 1.00 77.50 83 GLY A CA 1
ATOM 587 C C . GLY A 1 83 ? 20.197 6.724 -7.987 1.00 77.50 83 GLY A C 1
ATOM 588 O O . GLY A 1 83 ? 21.058 6.687 -8.867 1.00 77.50 83 GLY A O 1
ATOM 589 N N . GLY A 1 84 ? 18.915 6.429 -8.223 1.00 77.06 84 GLY A N 1
ATOM 590 C CA . GLY A 1 84 ? 18.405 5.959 -9.505 1.00 77.06 84 GLY A CA 1
ATOM 591 C C . GLY A 1 84 ? 18.949 4.587 -9.908 1.00 77.06 84 GLY A C 1
ATOM 592 O O . GLY A 1 84 ? 19.734 3.953 -9.208 1.00 77.06 84 GLY A O 1
ATOM 593 N N . VAL A 1 85 ? 18.525 4.119 -11.081 1.00 81.19 85 VAL A N 1
ATOM 594 C CA . VAL A 1 85 ? 19.097 2.925 -11.715 1.00 81.19 85 VAL A CA 1
ATOM 595 C C . VAL A 1 85 ? 19.949 3.400 -12.890 1.00 81.19 85 VAL A C 1
ATOM 597 O O . VAL A 1 85 ? 19.392 3.968 -13.833 1.00 81.19 85 VAL A O 1
ATOM 600 N N . PRO A 1 86 ? 21.281 3.203 -12.873 1.00 81.94 86 PRO A N 1
ATOM 601 C CA . PRO A 1 86 ? 22.140 3.602 -13.981 1.00 81.94 86 PRO A CA 1
ATOM 602 C C . PRO A 1 86 ? 21.633 3.053 -15.317 1.00 81.94 86 PRO A C 1
ATOM 604 O O . PRO A 1 86 ? 21.294 1.876 -15.425 1.00 81.94 86 PRO A O 1
ATOM 607 N N . GLY A 1 87 ? 21.559 3.918 -16.330 1.00 81.62 87 GLY A N 1
ATOM 608 C CA . GLY A 1 87 ? 21.057 3.555 -17.656 1.00 81.62 87 GLY A CA 1
ATOM 609 C C . GLY A 1 87 ? 19.534 3.570 -17.802 1.00 81.62 87 GLY A C 1
ATOM 610 O O . GLY A 1 87 ? 19.053 3.496 -18.934 1.00 81.62 87 GLY A O 1
ATOM 611 N N . LEU A 1 88 ? 18.771 3.699 -16.711 1.00 86.19 88 LEU A N 1
ATOM 612 C CA . LEU A 1 88 ? 17.323 3.874 -16.765 1.00 86.19 88 LEU A CA 1
ATOM 613 C C . LEU A 1 88 ? 16.965 5.329 -17.094 1.00 86.19 88 LEU A C 1
ATOM 615 O O . LEU A 1 88 ? 17.461 6.271 -16.484 1.00 86.19 88 LEU A O 1
ATOM 619 N N . SER A 1 89 ? 16.064 5.513 -18.051 1.00 88.31 89 SER A N 1
ATOM 620 C CA . SER A 1 89 ? 15.529 6.812 -18.460 1.00 88.31 89 SER A CA 1
ATOM 621 C C . SER A 1 89 ? 14.074 6.678 -18.906 1.00 88.31 89 SER A C 1
ATOM 623 O O . SER A 1 89 ? 13.598 5.576 -19.188 1.00 88.31 89 SER A O 1
ATOM 625 N N . ASN A 1 90 ? 13.354 7.804 -18.953 1.00 90.31 90 ASN A N 1
ATOM 626 C CA . ASN A 1 90 ? 11.949 7.872 -19.379 1.00 90.31 90 ASN A CA 1
ATOM 627 C C . ASN A 1 90 ? 11.019 6.909 -18.618 1.00 90.31 90 ASN A C 1
ATOM 629 O O . ASN A 1 90 ? 10.044 6.406 -19.179 1.00 90.31 90 ASN A O 1
ATOM 633 N N . LEU A 1 91 ? 11.334 6.635 -17.347 1.00 90.62 91 LEU A N 1
ATOM 634 C CA . LEU A 1 91 ? 10.517 5.772 -16.508 1.00 90.62 91 LEU A CA 1
ATOM 635 C C . LEU A 1 91 ? 9.122 6.383 -16.344 1.00 90.62 91 LEU A C 1
ATOM 637 O O . LEU A 1 91 ? 8.969 7.506 -15.872 1.00 90.62 91 LEU A O 1
ATOM 641 N N . THR A 1 92 ? 8.107 5.609 -16.700 1.00 93.75 92 THR A N 1
ATOM 642 C CA . THR A 1 92 ? 6.708 5.877 -16.386 1.00 93.75 92 THR A CA 1
ATOM 643 C C . THR A 1 92 ? 6.187 4.717 -15.560 1.00 93.75 92 THR A C 1
ATOM 645 O O . THR A 1 92 ? 6.341 3.562 -15.958 1.00 93.75 92 THR A O 1
ATOM 648 N N . LEU A 1 93 ? 5.549 5.029 -14.436 1.00 92.69 93 LEU A N 1
ATOM 649 C CA . LEU A 1 93 ? 4.835 4.065 -13.612 1.00 92.69 93 LEU A CA 1
ATOM 650 C C . LEU A 1 93 ? 3.336 4.348 -13.681 1.00 92.69 93 LEU A C 1
ATOM 652 O O . LEU A 1 93 ? 2.898 5.490 -13.818 1.00 92.69 93 LEU A O 1
ATOM 656 N N . THR A 1 94 ? 2.539 3.298 -13.580 1.00 93.38 94 THR A N 1
ATOM 657 C CA . THR A 1 94 ? 1.089 3.375 -13.445 1.00 93.38 94 THR A CA 1
ATOM 658 C C . THR A 1 94 ? 0.662 2.366 -12.398 1.00 93.38 94 THR A C 1
ATOM 660 O O . THR A 1 94 ? 1.037 1.198 -12.470 1.00 93.38 94 THR A O 1
ATOM 663 N N . ILE A 1 95 ? -0.111 2.831 -11.423 1.00 92.44 95 ILE A N 1
ATOM 664 C CA . ILE A 1 95 ? -0.746 1.987 -10.417 1.00 92.44 95 ILE A CA 1
ATOM 665 C C . ILE A 1 95 ? -2.169 1.732 -10.913 1.00 92.44 95 ILE A C 1
ATOM 667 O O . ILE A 1 95 ? -2.882 2.679 -11.259 1.00 92.44 95 ILE A O 1
ATOM 671 N N . SER A 1 96 ? -2.529 0.45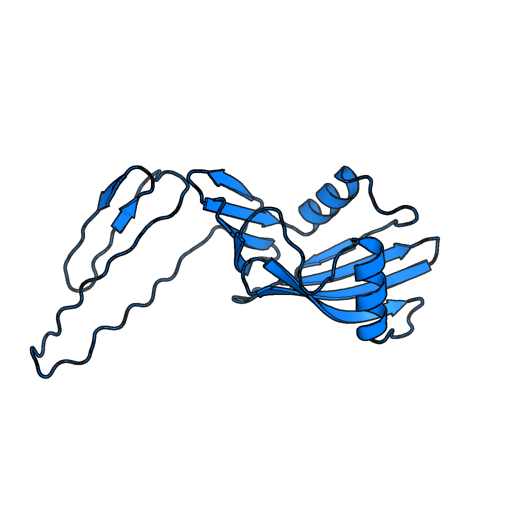6 -11.027 1.00 84.31 96 SER A N 1
ATOM 672 C CA . SER A 1 96 ? -3.797 -0.012 -11.588 1.00 84.31 96 SER A CA 1
ATOM 673 C C . SER A 1 96 ? -5.019 0.413 -10.764 1.00 84.31 96 SER A C 1
ATOM 675 O O . SER A 1 96 ? -4.924 1.157 -9.790 1.00 84.31 96 SER A O 1
ATOM 677 N N . GLU A 1 97 ? -6.182 -0.111 -11.147 1.00 80.94 97 GLU A N 1
ATOM 678 C CA . GLU A 1 97 ? -7.445 0.066 -10.434 1.00 80.94 97 GLU A CA 1
ATOM 679 C C . GLU A 1 97 ? -7.387 -0.364 -8.960 1.00 80.94 97 GLU A C 1
ATOM 681 O O . GLU A 1 97 ? -6.472 -1.061 -8.509 1.00 80.94 97 GLU A O 1
ATOM 686 N N . ASN A 1 98 ? -8.409 0.068 -8.218 1.00 86.81 98 ASN A N 1
ATOM 687 C CA . ASN A 1 98 ? -8.557 -0.190 -6.794 1.00 86.81 98 ASN A CA 1
ATOM 688 C C . ASN A 1 98 ? -8.529 -1.693 -6.498 1.00 86.81 98 ASN A C 1
ATOM 690 O O . ASN A 1 98 ? -9.207 -2.487 -7.147 1.00 86.81 98 ASN A O 1
ATOM 694 N N . SER A 1 99 ? -7.788 -2.073 -5.465 1.00 87.69 99 SER A N 1
ATOM 695 C CA . SER A 1 99 ? -7.668 -3.455 -5.013 1.00 87.69 99 SER A CA 1
ATOM 696 C C . SER A 1 99 ? -7.600 -3.474 -3.502 1.00 87.69 99 SER A C 1
ATOM 698 O O . SER A 1 99 ? -6.895 -2.668 -2.909 1.00 87.69 99 SER A O 1
ATOM 700 N N . VAL A 1 100 ? -8.310 -4.407 -2.873 1.00 85.06 100 VAL A N 1
ATOM 701 C CA . VAL A 1 100 ? -8.321 -4.561 -1.410 1.00 85.06 100 VAL A CA 1
ATOM 702 C C . VAL A 1 100 ? -7.147 -5.387 -0.879 1.00 85.06 100 VAL A C 1
ATOM 704 O O . VAL A 1 100 ? -6.930 -5.403 0.329 1.00 85.06 100 VAL A O 1
ATOM 707 N N . ALA A 1 101 ? -6.409 -6.071 -1.760 1.00 85.38 101 ALA A N 1
ATOM 708 C CA . ALA A 1 101 ? -5.443 -7.108 -1.387 1.00 85.38 101 ALA A CA 1
ATOM 709 C C . ALA A 1 101 ? -4.057 -6.942 -2.036 1.00 85.38 101 ALA A C 1
ATOM 711 O O . ALA A 1 101 ? -3.237 -7.856 -1.983 1.00 85.38 101 ALA A O 1
ATOM 712 N N . GLY A 1 102 ? -3.790 -5.805 -2.679 1.00 89.50 102 GLY A N 1
ATOM 713 C CA . GLY A 1 102 ? -2.476 -5.539 -3.248 1.00 89.50 102 GLY A CA 1
ATOM 714 C C . GLY A 1 102 ? -2.438 -4.318 -4.152 1.00 89.50 102 GLY A C 1
ATOM 715 O O . GLY A 1 102 ? -3.363 -3.500 -4.182 1.00 89.50 102 GLY A O 1
ATOM 716 N N . ALA A 1 103 ? -1.362 -4.229 -4.923 1.00 91.38 103 ALA A N 1
ATOM 717 C CA . ALA A 1 103 ? -1.182 -3.227 -5.961 1.00 91.38 103 ALA A CA 1
ATOM 718 C C . ALA A 1 103 ? -0.627 -3.857 -7.231 1.00 91.38 103 ALA A C 1
ATOM 720 O O . ALA A 1 103 ? 0.320 -4.635 -7.167 1.00 91.38 103 ALA A O 1
ATOM 721 N N . ILE A 1 104 ? -1.190 -3.510 -8.389 1.00 90.25 104 ILE A N 1
ATOM 722 C CA . ILE A 1 104 ? -0.579 -3.856 -9.672 1.00 90.25 104 ILE A CA 1
ATOM 723 C C . ILE A 1 104 ? 0.117 -2.603 -10.183 1.00 90.25 104 ILE A C 1
ATOM 725 O O . ILE A 1 104 ? -0.512 -1.571 -10.424 1.00 90.25 104 ILE A O 1
ATOM 729 N N . ILE A 1 105 ? 1.433 -2.696 -10.336 1.00 90.62 105 ILE A N 1
ATOM 730 C CA . ILE A 1 105 ? 2.264 -1.608 -10.835 1.00 90.62 105 ILE A CA 1
ATOM 731 C C . ILE A 1 105 ? 2.758 -1.997 -12.214 1.00 90.62 105 ILE A C 1
ATOM 733 O O . ILE A 1 105 ? 3.416 -3.021 -12.388 1.00 90.62 105 ILE A O 1
ATOM 737 N N . THR A 1 106 ? 2.442 -1.161 -13.195 1.00 90.69 106 THR A N 1
ATOM 738 C CA . THR A 1 106 ? 2.959 -1.273 -14.556 1.00 90.69 106 THR A CA 1
ATOM 739 C C . THR A 1 106 ? 4.020 -0.210 -14.770 1.00 90.69 106 THR A C 1
ATOM 741 O O . THR A 1 106 ? 3.775 0.974 -14.548 1.00 90.69 106 THR A O 1
ATOM 744 N N . GLY A 1 107 ? 5.202 -0.637 -15.194 1.00 89.88 107 GLY A N 1
ATOM 745 C CA . GLY A 1 107 ? 6.322 0.227 -15.528 1.00 89.88 107 GLY A CA 1
ATOM 746 C C . GLY A 1 107 ? 6.667 0.143 -17.007 1.00 89.88 107 GLY A C 1
ATOM 747 O O . GLY A 1 107 ? 6.534 -0.908 -17.633 1.00 89.88 107 GLY A O 1
ATOM 748 N N . LYS A 1 108 ? 7.135 1.252 -17.569 1.00 90.62 108 LYS A N 1
ATOM 749 C CA . LYS A 1 108 ? 7.795 1.284 -18.876 1.00 90.62 108 LYS A CA 1
ATOM 750 C C . LYS A 1 108 ? 8.898 2.325 -18.888 1.00 90.62 108 LYS A C 1
ATOM 752 O O . LYS A 1 108 ? 8.810 3.322 -18.174 1.00 90.62 108 LYS A O 1
ATOM 757 N N . GLY A 1 109 ? 9.906 2.124 -19.720 1.00 89.00 109 GLY A N 1
ATOM 758 C CA . GLY A 1 109 ? 10.993 3.080 -19.876 1.00 89.00 109 GLY A CA 1
ATOM 759 C C . GLY A 1 109 ? 12.064 2.579 -20.828 1.00 89.00 109 GLY A C 1
ATOM 760 O O . GLY A 1 109 ? 11.844 1.660 -21.617 1.00 89.00 109 GLY A O 1
ATOM 761 N N . THR A 1 110 ? 13.238 3.188 -20.728 1.00 87.69 110 THR A N 1
ATOM 762 C CA . THR A 1 110 ? 14.413 2.836 -21.519 1.00 87.69 110 THR A CA 1
ATOM 763 C C . THR A 1 110 ? 15.555 2.473 -20.580 1.00 87.69 110 THR A C 1
ATOM 765 O O . THR A 1 110 ? 15.915 3.283 -19.733 1.00 87.69 110 THR A O 1
ATOM 768 N N . TYR A 1 111 ? 16.142 1.287 -20.729 1.00 85.25 111 TYR A N 1
ATOM 769 C CA . TYR A 1 111 ? 17.326 0.841 -19.991 1.00 85.25 111 TYR A CA 1
ATOM 770 C C . TYR A 1 111 ? 18.495 0.648 -20.962 1.00 85.25 111 TYR A C 1
ATOM 772 O O . TYR A 1 111 ? 18.393 -0.144 -21.894 1.00 85.25 111 TYR A O 1
ATOM 780 N N . ASN A 1 112 ? 19.586 1.400 -20.789 1.00 86.50 112 ASN A N 1
ATOM 781 C CA . ASN A 1 112 ? 20.767 1.382 -21.668 1.00 86.50 112 ASN A CA 1
ATOM 782 C C . ASN A 1 112 ? 20.429 1.532 -23.167 1.00 86.50 112 ASN A C 1
ATOM 784 O O . ASN A 1 112 ? 20.998 0.860 -24.021 1.00 86.50 112 ASN A O 1
ATOM 788 N N . GLY A 1 113 ? 19.477 2.414 -23.490 1.00 83.31 113 GLY A N 1
ATOM 789 C CA . GLY A 1 113 ? 19.017 2.654 -24.866 1.00 83.31 113 GLY A CA 1
ATOM 790 C C . GLY A 1 113 ? 17.925 1.698 -25.359 1.00 83.31 113 GLY A C 1
ATOM 791 O O . GLY A 1 113 ? 17.411 1.885 -26.460 1.00 83.31 113 GLY A O 1
ATOM 792 N N . PHE A 1 114 ? 17.510 0.723 -24.546 1.00 83.81 114 PHE A N 1
ATOM 793 C CA . PHE A 1 114 ? 16.536 -0.296 -24.929 1.00 83.81 114 PHE A CA 1
ATOM 794 C C . PHE A 1 114 ? 15.193 -0.130 -24.226 1.00 83.81 114 PHE A C 1
ATOM 796 O O . PHE A 1 114 ? 15.125 -0.004 -23.004 1.00 83.81 114 PHE A O 1
ATOM 803 N N . GLY A 1 115 ? 14.112 -0.129 -25.007 1.00 84.75 115 GLY A N 1
ATOM 804 C CA . GLY A 1 115 ? 12.753 -0.010 -24.488 1.00 84.75 115 GLY A CA 1
ATOM 805 C C . GLY A 1 115 ? 12.306 -1.268 -23.744 1.00 84.75 115 GLY A C 1
ATOM 806 O O . GLY A 1 115 ? 12.453 -2.385 -24.252 1.00 84.75 115 GLY A O 1
ATOM 807 N N . TRP A 1 116 ? 11.716 -1.073 -22.568 1.00 86.44 116 TRP A N 1
ATOM 808 C CA . TRP A 1 116 ? 11.121 -2.130 -21.758 1.00 86.44 116 TRP A CA 1
ATOM 809 C C . TRP A 1 116 ? 9.742 -1.716 -21.238 1.00 86.44 116 TRP A C 1
ATOM 811 O O . TRP A 1 116 ? 9.445 -0.530 -21.062 1.00 86.44 116 TRP A O 1
ATOM 821 N N . SER A 1 117 ? 8.898 -2.708 -20.971 1.00 87.50 117 SER A N 1
ATOM 822 C CA . SER A 1 117 ? 7.686 -2.535 -20.170 1.00 87.50 117 SER A CA 1
ATOM 823 C C . SER A 1 117 ? 7.377 -3.804 -19.386 1.00 87.50 117 SER A C 1
ATOM 825 O O . SER A 1 117 ? 7.811 -4.885 -19.767 1.00 87.50 117 SER A O 1
ATOM 827 N N . GLY A 1 118 ? 6.651 -3.698 -18.284 1.00 86.50 118 GLY A N 1
ATOM 828 C CA . GLY A 1 118 ? 6.262 -4.860 -17.499 1.00 86.50 118 GLY A CA 1
ATOM 829 C C . GLY A 1 118 ? 5.331 -4.501 -16.360 1.00 86.50 118 GLY A C 1
ATOM 830 O O . GLY A 1 118 ? 5.186 -3.329 -16.009 1.00 86.50 118 GLY A O 1
ATOM 831 N N . SER A 1 119 ? 4.718 -5.524 -15.779 1.00 86.94 119 SER A N 1
ATOM 832 C CA . SER A 1 119 ? 3.771 -5.374 -14.682 1.00 86.94 119 SER A CA 1
ATOM 833 C C . SER A 1 119 ? 4.092 -6.349 -13.561 1.00 86.94 119 SER A C 1
ATOM 835 O O . SER A 1 119 ? 4.371 -7.530 -13.791 1.00 86.94 119 SER A O 1
ATOM 837 N N . VAL A 1 120 ? 3.999 -5.865 -12.329 1.00 86.81 120 VAL A N 1
ATOM 838 C CA . VAL A 1 120 ? 4.147 -6.662 -11.111 1.00 86.81 120 VAL A CA 1
ATOM 839 C C . VAL A 1 120 ? 2.901 -6.518 -10.253 1.00 86.81 120 VAL A C 1
ATOM 841 O O . VAL A 1 120 ? 2.285 -5.454 -10.221 1.00 86.81 120 VAL A O 1
ATOM 844 N N . VAL A 1 121 ? 2.543 -7.584 -9.552 1.00 88.56 121 VAL A N 1
ATOM 845 C CA . VAL A 1 121 ? 1.606 -7.538 -8.433 1.00 88.56 121 VAL A CA 1
ATOM 846 C C . VAL A 1 121 ? 2.442 -7.480 -7.162 1.00 88.56 121 VAL A C 1
ATOM 848 O O . VAL A 1 121 ? 3.343 -8.293 -6.981 1.00 88.56 121 VAL A O 1
ATOM 851 N N . LEU A 1 122 ? 2.149 -6.526 -6.291 1.00 89.31 122 LEU A N 1
ATOM 852 C CA . LEU A 1 122 ? 2.668 -6.481 -4.936 1.00 89.31 122 LEU A CA 1
ATOM 853 C C . LEU A 1 122 ? 1.557 -6.892 -3.976 1.00 89.31 122 LEU A C 1
ATOM 855 O O . LEU A 1 122 ? 0.444 -6.362 -4.052 1.00 89.31 122 LEU A O 1
ATOM 859 N N . VAL A 1 123 ? 1.873 -7.800 -3.057 1.00 90.62 123 VAL A N 1
ATOM 860 C CA . VAL A 1 123 ? 0.988 -8.206 -1.956 1.00 90.62 123 VAL A CA 1
ATOM 861 C C . VAL A 1 123 ? 1.711 -8.096 -0.615 1.00 90.62 123 VAL A C 1
ATOM 863 O O . VAL A 1 123 ? 2.940 -8.147 -0.549 1.00 90.62 123 VAL A O 1
ATOM 866 N N . ALA A 1 124 ? 0.943 -7.922 0.460 1.00 90.31 124 ALA A N 1
ATOM 867 C CA . ALA A 1 124 ? 1.451 -8.048 1.820 1.00 90.31 124 ALA A CA 1
ATOM 868 C C . ALA A 1 124 ? 1.327 -9.510 2.257 1.00 90.31 124 ALA A C 1
ATOM 870 O O . ALA A 1 124 ? 0.217 -10.033 2.356 1.00 90.31 124 ALA A O 1
ATOM 871 N N . HIS A 1 125 ? 2.450 -10.165 2.532 1.00 87.69 125 HIS A N 1
ATOM 872 C CA . HIS A 1 125 ? 2.470 -11.559 2.962 1.00 87.69 125 HIS A CA 1
ATOM 873 C C . HIS A 1 125 ? 3.526 -11.750 4.051 1.00 87.69 125 HIS A C 1
ATOM 875 O O . HIS A 1 125 ? 4.623 -11.214 3.963 1.00 87.69 125 HIS A O 1
ATOM 881 N N . ASN A 1 126 ? 3.176 -12.450 5.135 1.00 84.38 126 ASN A N 1
ATOM 882 C CA . ASN A 1 126 ? 4.060 -12.705 6.284 1.00 84.38 126 ASN A CA 1
ATOM 883 C C . ASN A 1 126 ? 4.776 -11.472 6.877 1.00 84.38 126 ASN A C 1
ATOM 885 O O . ASN A 1 126 ? 5.828 -11.603 7.498 1.00 84.38 126 ASN A O 1
ATOM 889 N N . GLY A 1 127 ? 4.194 -10.276 6.758 1.00 85.19 127 GLY A N 1
ATOM 890 C CA . GLY A 1 127 ? 4.788 -9.053 7.302 1.00 85.19 127 GLY A CA 1
ATOM 891 C C . GLY A 1 127 ? 5.742 -8.317 6.359 1.00 85.19 127 GLY A C 1
ATOM 892 O O . GLY A 1 127 ? 6.347 -7.338 6.787 1.00 85.19 127 GLY A O 1
ATOM 893 N N . VAL A 1 128 ? 5.879 -8.757 5.109 1.00 87.31 128 VAL A N 1
ATOM 894 C CA . VAL A 1 128 ? 6.763 -8.174 4.088 1.00 87.31 128 VAL A CA 1
ATOM 895 C C . VAL A 1 128 ? 6.000 -7.927 2.786 1.00 87.31 128 VAL A C 1
ATOM 897 O O . VAL A 1 128 ? 4.828 -8.297 2.659 1.00 87.31 128 VAL A O 1
ATOM 900 N N . PHE A 1 129 ? 6.667 -7.306 1.812 1.00 86.12 129 PHE A N 1
ATOM 901 C CA . PHE A 1 129 ? 6.178 -7.269 0.442 1.00 86.12 129 PHE A CA 1
ATOM 902 C C . PHE A 1 129 ? 6.617 -8.507 -0.325 1.00 86.12 129 PHE A C 1
ATOM 904 O O . PHE A 1 129 ? 7.790 -8.877 -0.320 1.00 86.12 129 PHE A O 1
ATOM 911 N N . GLU A 1 130 ? 5.677 -9.085 -1.055 1.00 85.75 130 GLU A N 1
ATOM 912 C CA . GLU A 1 130 ? 5.946 -10.110 -2.050 1.00 85.75 130 GLU A CA 1
ATOM 913 C C . GLU A 1 130 ? 5.651 -9.530 -3.436 1.00 85.75 130 GLU A C 1
ATOM 915 O O . GLU A 1 130 ? 4.552 -9.028 -3.691 1.00 85.75 130 GLU A O 1
ATOM 920 N N . ILE A 1 131 ? 6.654 -9.552 -4.317 1.00 84.75 131 ILE A N 1
ATOM 921 C CA . ILE A 1 131 ? 6.570 -9.041 -5.686 1.00 84.75 131 ILE A CA 1
ATOM 922 C C . ILE A 1 131 ? 6.422 -10.223 -6.640 1.00 84.75 131 ILE A C 1
ATOM 924 O O . ILE A 1 131 ? 7.321 -11.049 -6.783 1.00 84.75 131 ILE A O 1
ATOM 928 N N . MET A 1 132 ? 5.301 -10.263 -7.352 1.00 85.12 132 MET A N 1
ATOM 929 C CA . MET A 1 132 ? 4.980 -11.289 -8.338 1.00 85.12 132 MET A CA 1
ATOM 930 C C . MET A 1 132 ? 4.944 -10.672 -9.741 1.00 85.12 132 MET A C 1
ATOM 932 O O . MET A 1 132 ? 3.997 -9.954 -10.081 1.00 85.12 132 MET A O 1
ATOM 936 N N . PRO A 1 133 ? 5.948 -10.921 -10.598 1.00 80.62 133 PRO A N 1
ATOM 937 C CA . PRO A 1 133 ? 5.904 -10.472 -11.983 1.00 80.62 133 PRO A CA 1
ATOM 938 C C . PRO A 1 133 ? 4.774 -11.165 -12.737 1.00 80.62 133 PRO A C 1
ATOM 940 O O . PRO A 1 133 ? 4.668 -12.389 -12.732 1.00 80.62 133 PRO A O 1
ATOM 943 N N . THR A 1 134 ? 3.941 -10.378 -13.410 1.00 79.25 134 THR A N 1
ATOM 944 C CA . THR A 1 134 ? 2.814 -10.897 -14.204 1.00 79.25 134 THR A CA 1
ATOM 945 C C . THR A 1 134 ? 3.118 -10.888 -15.692 1.00 79.25 134 THR A C 1
ATOM 947 O O . THR A 1 134 ? 2.662 -11.759 -16.428 1.00 79.25 134 THR A O 1
ATOM 950 N N . SER A 1 135 ? 3.909 -9.916 -16.146 1.00 77.44 135 SER A N 1
ATOM 951 C CA . SER A 1 135 ? 4.340 -9.800 -17.535 1.00 77.44 135 SER A CA 1
ATOM 952 C C . SER A 1 135 ? 5.570 -8.904 -17.653 1.00 77.44 135 SER A C 1
ATOM 954 O O . SER A 1 135 ? 5.814 -8.036 -16.814 1.00 77.44 135 SER A O 1
ATOM 956 N N . GLY A 1 136 ? 6.344 -9.106 -18.715 1.00 78.62 136 GLY A N 1
ATOM 957 C CA . GLY A 1 136 ? 7.469 -8.253 -19.067 1.00 78.62 136 GLY A CA 1
ATOM 958 C C . GLY A 1 136 ? 7.740 -8.339 -20.558 1.00 78.62 136 GLY A C 1
ATOM 959 O O . GLY A 1 136 ? 7.608 -9.405 -21.157 1.00 78.62 136 GLY A O 1
ATOM 960 N N . THR A 1 137 ? 8.113 -7.219 -21.162 1.00 77.62 137 THR A N 1
ATOM 961 C CA . THR A 1 137 ? 8.583 -7.148 -22.539 1.00 77.62 137 THR A CA 1
ATOM 962 C C . THR A 1 137 ? 9.879 -6.362 -22.622 1.00 77.62 137 THR A C 1
ATOM 964 O O . THR A 1 137 ? 10.042 -5.314 -21.993 1.00 77.62 137 THR A O 1
ATOM 967 N N . VAL A 1 138 ? 10.804 -6.866 -23.432 1.00 73.62 138 VAL A N 1
ATOM 968 C CA . VAL A 1 138 ? 12.067 -6.201 -23.757 1.00 73.62 138 VAL A CA 1
ATOM 969 C C . VAL A 1 138 ? 12.173 -6.208 -25.275 1.00 73.62 138 VAL A C 1
ATOM 971 O O . VAL A 1 138 ? 11.993 -7.252 -25.899 1.00 73.62 138 VAL A O 1
ATOM 974 N N . PHE A 1 139 ? 12.364 -5.038 -25.889 1.00 79.69 139 PHE A N 1
ATOM 975 C CA . PHE A 1 139 ? 12.267 -4.875 -27.352 1.00 79.69 139 PHE A CA 1
ATOM 976 C C . PHE A 1 139 ? 10.941 -5.366 -27.964 1.00 79.69 139 PHE A C 1
ATOM 978 O O . PHE A 1 139 ? 10.914 -5.873 -29.082 1.00 79.69 139 PHE A O 1
ATOM 985 N N . GLY A 1 140 ? 9.833 -5.266 -27.226 1.00 70.31 140 GLY A N 1
ATOM 986 C CA . GLY A 1 140 ? 8.532 -5.767 -27.686 1.00 70.31 140 GLY A CA 1
ATOM 987 C C . GLY A 1 140 ? 8.413 -7.297 -27.722 1.00 70.31 140 GLY A C 1
ATOM 988 O O . GLY A 1 140 ? 7.384 -7.807 -28.153 1.00 70.31 140 GLY A O 1
ATOM 989 N N . MET A 1 141 ? 9.423 -8.034 -27.250 1.00 78.06 141 MET A N 1
ATOM 990 C CA . MET A 1 141 ? 9.363 -9.485 -27.071 1.00 78.06 141 MET A CA 1
ATOM 991 C C . MET A 1 141 ? 8.965 -9.822 -25.635 1.00 78.06 141 MET A C 1
ATOM 993 O O . MET A 1 141 ? 9.518 -9.248 -24.697 1.00 78.06 141 MET A O 1
ATOM 997 N N . ASN A 1 142 ? 8.038 -10.766 -25.460 1.00 80.12 142 ASN A N 1
ATOM 998 C CA . ASN A 1 142 ? 7.625 -11.242 -24.139 1.00 80.12 142 ASN A CA 1
ATOM 999 C C . ASN A 1 142 ? 8.769 -11.982 -23.438 1.00 80.12 142 ASN A C 1
ATOM 1001 O O . ASN A 1 142 ? 9.353 -12.914 -23.992 1.00 80.12 142 ASN A O 1
ATOM 1005 N N . VAL A 1 143 ? 9.037 -11.598 -22.194 1.00 81.56 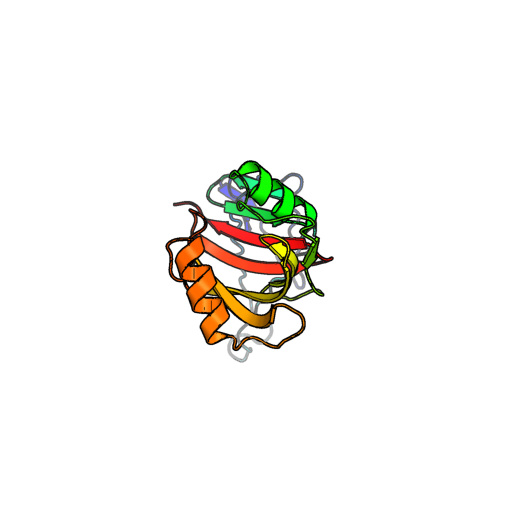143 VAL A N 1
ATOM 1006 C CA . VAL A 1 143 ? 10.008 -12.243 -21.313 1.00 81.56 143 VAL A CA 1
ATOM 1007 C C . VAL A 1 143 ? 9.251 -13.090 -20.285 1.00 81.56 143 VAL A C 1
ATOM 1009 O O . VAL A 1 143 ? 8.316 -12.588 -19.655 1.00 81.56 143 VAL A O 1
ATOM 1012 N N . PRO A 1 144 ? 9.620 -14.369 -20.085 1.00 79.19 144 PRO A N 1
ATOM 1013 C CA . PRO A 1 144 ? 9.012 -15.207 -19.058 1.00 79.19 144 PRO A CA 1
ATOM 1014 C C . PRO A 1 144 ? 9.150 -14.599 -17.658 1.00 79.19 144 PRO A C 1
ATOM 1016 O O . PRO A 1 144 ? 10.226 -14.131 -17.284 1.00 79.19 144 PRO A O 1
ATOM 1019 N N . ALA A 1 145 ? 8.094 -14.690 -16.845 1.00 74.19 145 ALA A N 1
ATOM 1020 C CA . ALA A 1 145 ? 8.066 -14.133 -15.489 1.00 74.19 145 ALA A CA 1
ATOM 1021 C C . ALA A 1 145 ? 9.257 -14.588 -14.621 1.00 74.19 145 ALA A C 1
ATOM 1023 O O . ALA A 1 145 ? 9.837 -13.778 -13.906 1.00 74.19 145 ALA A O 1
ATOM 1024 N N . ALA A 1 146 ? 9.694 -15.847 -14.745 1.00 72.19 146 ALA A N 1
ATOM 1025 C CA . ALA A 1 146 ? 10.845 -16.375 -14.006 1.00 72.19 146 ALA A CA 1
ATOM 1026 C C . ALA A 1 146 ? 12.164 -15.638 -14.314 1.00 72.19 146 ALA A C 1
ATOM 1028 O O . ALA A 1 146 ? 12.974 -15.424 -13.415 1.00 72.19 146 ALA A O 1
ATOM 1029 N N . GLN A 1 147 ? 12.372 -15.209 -15.563 1.00 67.56 147 GLN A N 1
ATOM 1030 C CA . GLN A 1 147 ? 13.556 -14.426 -15.935 1.00 67.56 147 GLN A CA 1
ATOM 1031 C C . GLN A 1 147 ? 13.477 -13.004 -15.367 1.00 67.56 147 GLN A C 1
ATOM 1033 O O . GLN A 1 147 ? 14.493 -12.452 -14.952 1.00 67.56 147 GLN A O 1
ATOM 1038 N N . VAL A 1 148 ? 12.269 -12.437 -15.279 1.00 71.88 148 VAL A N 1
ATOM 1039 C CA . VAL A 1 148 ? 12.037 -11.132 -14.643 1.00 71.88 148 VAL A CA 1
ATOM 1040 C C . VAL A 1 148 ? 12.340 -11.200 -13.142 1.00 71.88 148 VAL A C 1
ATOM 1042 O O . VAL A 1 148 ? 13.070 -10.351 -12.638 1.00 71.88 148 VAL A O 1
ATOM 1045 N N . VAL A 1 149 ? 11.868 -12.239 -12.438 1.00 70.94 149 VAL A N 1
ATOM 1046 C CA . VAL A 1 149 ? 12.162 -12.470 -11.006 1.00 70.94 149 VAL A CA 1
ATOM 1047 C C . VAL A 1 149 ? 13.671 -12.504 -10.749 1.00 70.94 149 VAL A C 1
ATOM 1049 O O . VAL A 1 149 ? 14.159 -11.805 -9.865 1.00 70.94 149 VAL A O 1
ATOM 1052 N N . GLN A 1 150 ? 14.424 -13.271 -11.544 1.00 66.69 150 GLN A N 1
ATOM 1053 C CA . GLN A 1 150 ? 15.878 -13.394 -11.384 1.00 66.69 150 GLN A CA 1
ATOM 1054 C C . GLN A 1 150 ? 16.609 -12.056 -11.562 1.00 66.69 150 GLN A C 1
ATOM 1056 O O . GLN A 1 150 ? 17.554 -11.766 -10.829 1.00 66.69 150 GLN A O 1
ATOM 1061 N N . GLN A 1 151 ? 16.165 -11.223 -12.506 1.00 60.72 151 GLN A N 1
ATOM 1062 C CA . GLN A 1 151 ? 16.756 -9.902 -12.723 1.00 60.72 151 GLN A CA 1
ATOM 1063 C C . GLN A 1 151 ? 16.422 -8.920 -11.600 1.00 60.72 151 GLN A C 1
ATOM 1065 O O . GLN A 1 151 ? 17.302 -8.173 -11.173 1.00 60.72 151 GLN A O 1
ATOM 1070 N N . ILE A 1 152 ? 15.185 -8.941 -11.090 1.00 65.75 152 ILE A N 1
ATOM 1071 C CA . ILE A 1 152 ? 14.806 -8.116 -9.938 1.00 65.75 152 ILE A CA 1
ATOM 1072 C C . ILE A 1 152 ? 15.659 -8.513 -8.732 1.00 65.75 152 ILE A C 1
ATOM 1074 O O . ILE A 1 152 ? 16.272 -7.637 -8.129 1.00 65.75 152 ILE A O 1
ATOM 1078 N N . ALA A 1 153 ? 15.765 -9.813 -8.436 1.00 60.16 153 ALA A N 1
ATOM 1079 C CA . ALA A 1 153 ? 16.549 -10.321 -7.312 1.00 60.16 153 ALA A CA 1
ATOM 1080 C C . ALA A 1 153 ? 18.009 -9.848 -7.349 1.00 60.16 153 ALA A C 1
ATOM 1082 O O . ALA A 1 153 ? 18.546 -9.376 -6.347 1.00 60.16 153 ALA A O 1
ATOM 1083 N N . ALA A 1 154 ? 18.636 -9.913 -8.527 1.00 59.44 154 ALA A N 1
ATOM 1084 C CA . ALA A 1 154 ? 20.001 -9.442 -8.731 1.00 59.44 154 ALA A CA 1
ATOM 1085 C C . ALA A 1 154 ? 20.151 -7.924 -8.519 1.00 59.44 154 ALA A C 1
ATOM 1087 O O . ALA A 1 154 ? 21.187 -7.481 -8.029 1.00 59.44 154 ALA A O 1
ATOM 1088 N N . ALA A 1 155 ? 19.134 -7.130 -8.868 1.00 64.06 155 ALA A N 1
ATOM 1089 C CA . ALA A 1 155 ? 19.168 -5.676 -8.735 1.00 64.06 155 ALA A CA 1
ATOM 1090 C C . ALA A 1 155 ? 18.935 -5.195 -7.293 1.00 64.06 155 ALA A C 1
ATOM 1092 O O . ALA A 1 155 ? 19.584 -4.247 -6.857 1.00 64.06 155 ALA A O 1
ATOM 1093 N N . ILE A 1 156 ? 18.023 -5.835 -6.554 1.00 65.81 156 ILE A N 1
ATOM 1094 C CA . ILE A 1 156 ? 17.680 -5.435 -5.178 1.00 65.81 156 ILE A CA 1
ATOM 1095 C C . ILE A 1 156 ? 18.513 -6.161 -4.111 1.00 65.81 156 ILE A C 1
ATOM 1097 O O . ILE A 1 156 ? 18.446 -5.804 -2.937 1.00 65.81 156 ILE A O 1
ATOM 1101 N N . GLY A 1 157 ? 19.286 -7.184 -4.495 1.00 62.72 157 GLY A N 1
ATOM 1102 C CA . GLY A 1 157 ? 20.114 -7.974 -3.576 1.00 62.72 157 GLY A CA 1
ATOM 1103 C C . GLY A 1 157 ? 19.312 -8.793 -2.555 1.00 62.72 157 GLY A C 1
ATOM 1104 O O . GLY A 1 157 ? 19.860 -9.224 -1.543 1.00 62.72 157 GLY A O 1
ATOM 1105 N N . GLN A 1 158 ? 18.017 -8.984 -2.803 1.00 62.09 158 GLN A N 1
ATOM 1106 C CA . GLN A 1 158 ? 17.064 -9.709 -1.964 1.00 62.09 158 GLN A CA 1
ATOM 1107 C C . GLN A 1 158 ? 16.192 -10.592 -2.849 1.00 62.09 158 GLN A C 1
ATOM 1109 O O . GLN A 1 158 ? 16.055 -10.341 -4.046 1.00 62.09 158 GLN A O 1
ATOM 1114 N N . ASP A 1 159 ? 15.578 -11.610 -2.255 1.00 72.06 159 ASP A N 1
ATOM 1115 C CA . ASP A 1 159 ? 14.526 -12.346 -2.943 1.00 72.06 159 ASP A CA 1
ATOM 1116 C C . ASP A 1 159 ? 13.319 -11.407 -3.146 1.00 72.06 159 ASP A C 1
ATOM 1118 O O . ASP A 1 159 ? 12.771 -10.910 -2.159 1.00 72.06 159 ASP A O 1
ATOM 1122 N N . PRO A 1 160 ? 12.895 -11.114 -4.389 1.00 68.75 160 PRO A N 1
ATOM 1123 C CA . PRO A 1 160 ? 11.757 -10.240 -4.658 1.00 68.75 160 PRO A CA 1
ATOM 1124 C C . PRO A 1 160 ? 10.440 -10.776 -4.097 1.00 68.75 160 PRO A C 1
ATOM 1126 O O . PRO A 1 160 ? 9.497 -10.000 -3.945 1.00 68.75 160 PRO A O 1
ATOM 1129 N N . SER A 1 161 ? 10.359 -12.060 -3.735 1.00 71.75 161 SER A N 1
ATOM 1130 C CA . SER A 1 161 ? 9.205 -12.570 -2.996 1.00 71.75 161 SER A CA 1
ATOM 1131 C C . SER A 1 161 ? 9.210 -12.194 -1.505 1.00 71.75 161 SER A C 1
ATOM 1133 O O . SER A 1 161 ? 8.270 -12.536 -0.794 1.00 71.75 161 SER A O 1
ATOM 1135 N N . ASN A 1 162 ? 10.256 -11.526 -1.004 1.00 72.69 162 ASN A N 1
ATOM 1136 C CA . ASN A 1 162 ? 10.430 -11.180 0.406 1.00 72.69 162 ASN A CA 1
ATOM 1137 C C . ASN A 1 162 ? 11.212 -9.863 0.577 1.00 72.69 162 ASN A C 1
ATOM 1139 O O . ASN A 1 162 ? 12.337 -9.834 1.081 1.00 72.69 162 ASN A O 1
ATOM 1143 N N . VAL A 1 163 ? 10.604 -8.759 0.145 1.00 79.94 163 VAL A N 1
ATOM 1144 C CA . VAL A 1 163 ? 11.174 -7.416 0.294 1.00 79.94 163 VAL A CA 1
ATOM 1145 C C . VAL A 1 163 ? 10.710 -6.810 1.613 1.00 79.94 163 VAL A C 1
ATOM 1147 O O . VAL A 1 163 ? 9.523 -6.537 1.813 1.00 79.94 163 VAL A O 1
ATOM 1150 N N . ASN A 1 164 ? 11.655 -6.569 2.523 1.00 82.19 164 ASN A N 1
ATOM 1151 C CA . ASN A 1 164 ? 11.375 -5.960 3.821 1.00 82.19 164 ASN A CA 1
ATOM 1152 C C . ASN A 1 164 ? 11.529 -4.427 3.749 1.00 82.19 164 ASN A C 1
ATOM 1154 O O . ASN A 1 164 ? 12.645 -3.942 3.549 1.00 82.19 164 ASN A O 1
ATOM 1158 N N . PRO A 1 165 ? 10.455 -3.643 3.965 1.00 81.31 165 PRO A N 1
ATOM 1159 C CA . PRO A 1 165 ? 10.516 -2.182 3.910 1.00 81.31 165 PRO A CA 1
ATOM 1160 C C . PRO A 1 165 ? 11.042 -1.510 5.192 1.00 81.31 165 PRO A C 1
ATOM 1162 O O . PRO A 1 165 ? 10.966 -0.287 5.317 1.00 81.31 165 PRO A O 1
ATOM 1165 N N . GLY A 1 166 ? 11.554 -2.282 6.155 1.00 86.56 166 GLY A N 1
ATOM 1166 C CA . GLY A 1 166 ? 12.058 -1.800 7.446 1.00 86.56 166 GLY A CA 1
ATOM 1167 C C . GLY A 1 166 ? 11.005 -1.744 8.559 1.00 86.56 166 GLY A C 1
ATOM 1168 O O . GLY A 1 166 ? 11.280 -1.229 9.639 1.00 86.56 166 GLY A O 1
ATOM 1169 N N . PHE A 1 167 ? 9.804 -2.263 8.309 1.00 90.81 167 PHE A N 1
ATOM 1170 C CA . PHE A 1 167 ? 8.706 -2.393 9.268 1.00 90.81 167 PHE A CA 1
ATOM 1171 C C . PHE A 1 167 ? 7.817 -3.576 8.867 1.00 90.81 167 PHE A C 1
ATOM 1173 O O . PHE A 1 167 ? 7.880 -4.043 7.728 1.00 90.81 167 PHE A O 1
ATOM 1180 N N . ARG A 1 168 ? 6.978 -4.066 9.786 1.00 91.94 168 ARG A N 1
ATOM 1181 C CA . ARG A 1 168 ? 6.055 -5.165 9.484 1.00 91.94 168 ARG A CA 1
ATOM 1182 C C . ARG A 1 168 ? 4.873 -4.635 8.682 1.00 91.94 168 ARG A C 1
ATOM 1184 O O . ARG A 1 168 ? 4.127 -3.801 9.187 1.00 91.94 168 ARG A O 1
ATOM 1191 N N . VAL A 1 169 ? 4.677 -5.149 7.474 1.00 91.94 169 VAL A N 1
ATOM 1192 C CA . VAL A 1 169 ? 3.526 -4.830 6.622 1.00 91.94 169 VAL A CA 1
ATOM 1193 C C . VAL A 1 169 ? 2.300 -5.600 7.106 1.00 91.94 169 VAL A C 1
ATOM 1195 O O . VAL A 1 169 ? 2.304 -6.828 7.169 1.00 91.94 169 VAL A O 1
ATOM 1198 N N . ASP A 1 170 ? 1.243 -4.878 7.451 1.00 90.38 170 ASP A N 1
ATOM 1199 C CA . ASP A 1 170 ? -0.034 -5.452 7.874 1.00 90.38 170 ASP A CA 1
ATOM 1200 C C . ASP A 1 170 ? -1.026 -5.532 6.717 1.00 90.38 170 ASP A C 1
ATOM 1202 O O . ASP A 1 170 ? -1.784 -6.497 6.617 1.00 90.38 170 ASP A O 1
ATOM 1206 N N . ARG A 1 171 ? -1.010 -4.531 5.833 1.00 89.94 171 ARG A N 1
ATOM 1207 C CA . ARG A 1 171 ? -1.921 -4.444 4.696 1.00 89.94 171 ARG A CA 1
ATOM 1208 C C . ARG A 1 171 ? -1.257 -3.706 3.543 1.00 89.94 171 ARG A C 1
ATOM 1210 O O . ARG A 1 171 ? -0.561 -2.713 3.739 1.00 89.94 171 ARG A O 1
ATOM 1217 N N . LEU A 1 172 ? -1.529 -4.183 2.337 1.00 91.75 172 L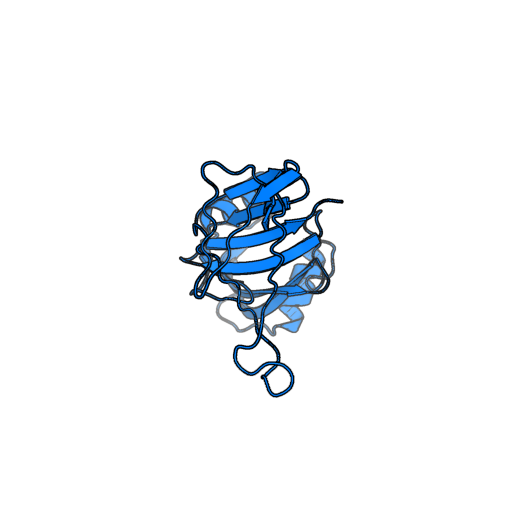EU A N 1
ATOM 1218 C CA . LEU A 1 172 ? -1.204 -3.509 1.088 1.00 91.75 172 LEU A CA 1
ATOM 1219 C C . LEU A 1 172 ? -2.455 -3.510 0.219 1.00 91.75 172 LEU A C 1
ATOM 1221 O O . LEU A 1 172 ? -3.075 -4.554 0.023 1.00 91.75 172 LEU A O 1
ATOM 1225 N N . PHE A 1 173 ? -2.832 -2.345 -0.282 1.00 91.94 173 PHE A N 1
ATOM 1226 C CA . PHE A 1 173 ? -4.021 -2.176 -1.105 1.00 91.94 173 PHE A CA 1
ATOM 1227 C C . PHE A 1 173 ? -3.848 -0.979 -2.041 1.00 91.94 173 PHE A C 1
ATOM 1229 O O . PHE A 1 173 ? -2.926 -0.180 -1.890 1.00 91.94 173 PHE A O 1
ATOM 1236 N N . THR A 1 174 ? -4.731 -0.859 -3.023 1.00 92.12 174 THR A N 1
ATOM 1237 C CA . THR A 1 174 ? -4.741 0.255 -3.972 1.00 92.12 174 THR A CA 1
ATOM 1238 C C . THR A 1 174 ? -6.068 0.978 -3.900 1.00 92.12 174 THR A C 1
ATOM 1240 O O . THR A 1 174 ? -7.127 0.348 -3.927 1.00 92.12 174 THR A O 1
ATOM 1243 N N . CYS A 1 175 ? -6.017 2.303 -3.857 1.00 89.94 175 CYS A N 1
ATOM 1244 C CA . CYS A 1 175 ? -7.193 3.146 -3.975 1.00 89.94 175 CYS A CA 1
ATOM 1245 C C . CYS A 1 175 ? -6.860 4.424 -4.748 1.00 89.94 175 CYS A C 1
ATOM 1247 O O . CYS A 1 175 ? -5.866 5.079 -4.459 1.00 89.94 175 CYS A O 1
ATOM 1249 N N . ASN A 1 176 ? -7.691 4.784 -5.726 1.00 89.94 176 ASN A N 1
ATOM 1250 C CA . ASN A 1 176 ? -7.558 5.958 -6.589 1.00 89.94 176 ASN A CA 1
ATOM 1251 C C . ASN A 1 176 ? -6.141 6.113 -7.171 1.00 89.94 176 ASN A C 1
ATOM 1253 O O . ASN A 1 176 ? -5.567 7.198 -7.145 1.00 89.94 176 ASN A O 1
ATOM 1257 N N . SER A 1 177 ? -5.568 5.006 -7.663 1.00 91.12 177 SER A N 1
ATOM 1258 C CA . SER A 1 177 ? -4.195 4.938 -8.194 1.00 91.12 177 SER A CA 1
ATOM 1259 C C . SER A 1 177 ? -3.091 5.306 -7.188 1.00 91.12 177 SER A C 1
ATOM 1261 O O . SER A 1 177 ? -1.981 5.664 -7.585 1.00 91.12 177 SER A O 1
ATOM 1263 N N . VAL A 1 178 ? -3.373 5.186 -5.889 1.00 92.25 178 VAL A N 1
ATOM 1264 C CA . VAL A 1 178 ? -2.401 5.285 -4.796 1.00 92.25 178 VAL A CA 1
ATOM 1265 C C . VAL A 1 178 ? -2.196 3.900 -4.192 1.00 92.25 178 VAL A C 1
ATOM 1267 O O . VAL A 1 178 ? -3.162 3.225 -3.829 1.00 92.25 178 VAL A O 1
ATOM 1270 N N . MET A 1 179 ? -0.938 3.477 -4.087 1.00 93.50 179 MET A N 1
ATOM 1271 C CA . MET A 1 179 ? -0.549 2.289 -3.335 1.00 93.50 179 MET A CA 1
ATOM 1272 C C . MET A 1 179 ? -0.495 2.647 -1.853 1.00 93.50 179 MET A C 1
ATOM 1274 O O . MET A 1 179 ? 0.307 3.486 -1.446 1.00 93.50 179 MET A O 1
ATOM 1278 N N . MET A 1 180 ? -1.326 1.991 -1.057 1.00 93.19 180 MET A N 1
ATOM 1279 C CA . MET A 1 180 ? -1.447 2.223 0.375 1.00 93.19 180 MET A CA 1
ATOM 1280 C C . MET A 1 180 ? -0.814 1.067 1.145 1.00 93.19 180 MET A C 1
ATOM 1282 O O . MET A 1 180 ? -1.110 -0.101 0.880 1.00 93.19 180 MET A O 1
ATOM 1286 N N . VAL A 1 181 ? 0.049 1.396 2.099 1.00 92.56 181 VAL A N 1
ATOM 1287 C CA . VAL A 1 181 ? 0.774 0.450 2.945 1.00 92.56 181 VAL A CA 1
ATOM 1288 C C . VAL A 1 181 ? 0.487 0.780 4.399 1.00 92.56 181 VAL A C 1
ATOM 1290 O O . VAL A 1 181 ? 0.914 1.824 4.892 1.00 92.56 181 VAL A O 1
ATOM 1293 N N . ASP A 1 182 ? -0.159 -0.147 5.095 1.00 91.19 182 ASP A N 1
ATOM 1294 C CA . ASP A 1 182 ? -0.291 -0.092 6.545 1.00 91.19 182 ASP A CA 1
ATOM 1295 C C . ASP A 1 182 ? 0.657 -1.095 7.184 1.00 91.19 182 ASP A C 1
ATOM 1297 O O . ASP A 1 182 ? 0.864 -2.207 6.684 1.00 91.19 182 ASP A O 1
ATOM 1301 N N . GLY A 1 183 ? 1.218 -0.723 8.323 1.00 92.38 183 GLY A N 1
ATOM 1302 C CA . GLY A 1 183 ? 2.124 -1.582 9.053 1.00 92.38 183 GLY A CA 1
ATOM 1303 C C . GLY A 1 183 ? 2.417 -1.098 10.456 1.00 92.38 183 GLY A C 1
ATOM 1304 O O . GLY A 1 183 ? 1.772 -0.189 10.986 1.00 92.38 183 GLY A O 1
ATOM 1305 N N . ARG A 1 184 ? 3.436 -1.712 11.051 1.00 92.50 184 ARG A N 1
ATOM 1306 C CA . ARG A 1 184 ? 3.862 -1.421 12.414 1.00 92.50 184 ARG A CA 1
ATOM 1307 C C . ARG A 1 184 ? 5.372 -1.505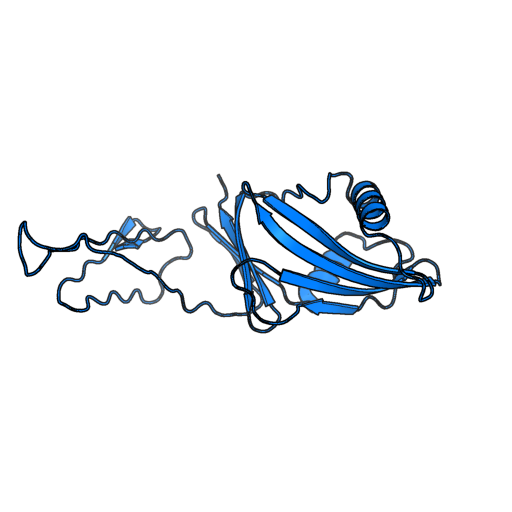 12.606 1.00 92.50 184 ARG A C 1
ATOM 1309 O O . ARG A 1 184 ? 6.041 -2.345 12.003 1.00 92.50 184 ARG A O 1
ATOM 1316 N N . VAL A 1 185 ? 5.888 -0.639 13.475 1.00 88.75 185 VAL A N 1
ATOM 1317 C CA . VAL A 1 185 ? 7.291 -0.612 13.922 1.00 88.75 185 VAL A CA 1
ATOM 1318 C C . VAL A 1 185 ? 7.390 -1.056 15.382 1.00 88.75 185 VAL A C 1
ATOM 1320 O O . VAL A 1 185 ? 6.691 -0.514 16.243 1.00 88.75 185 VAL A O 1
ATOM 1323 N N . GLY A 1 186 ? 8.281 -2.015 15.654 1.00 71.50 186 GLY A N 1
ATOM 1324 C CA . GLY A 1 186 ? 8.439 -2.673 16.959 1.00 71.50 186 GLY A CA 1
ATOM 1325 C C . GLY A 1 186 ? 8.078 -4.142 16.876 1.00 71.50 186 GLY A C 1
ATOM 1326 O O . GLY A 1 186 ? 6.949 -4.482 17.291 1.00 71.50 186 GLY A O 1
#

pLDDT: mean 83.16, std 8.44, range [59.44, 94.25]

Sequence (186 aa):
MKAPDGQSYVATGKLPTVTVKNGPAGIYTIIVGGVSGLGTQGEEPFVAVASAESCVSADIAQNHAVHRGYTAHDLILALNQSGGVPGLSNLTLTISENSVAGAIITGKGTYNGFGWSGSVVLVAHNGVFEIMPTSGTVFGMNVPAAQVVQQIAAAIGQDPSNVNPGFRVDRLFTCNSVMMVDGRVG

Foldseek 3Di:
DAALVRDDDDFDDPDTDDDDDPGDDEDDDDDDDDDAPVHPVGDDDDDDDDDPDDQDADFDAPSFKTKGKDAQVNVVVVCVVVVHDPQWDPKGWFWDAWWFFWIKIKIWTTGNNWTKIFIWTWGQDPQFIAIFTPWIDTNNHTDDRVVVQVVVCVVVVHRNGGHHPQFGWPGWIHDPRMIITITGDD

Secondary structure (DSSP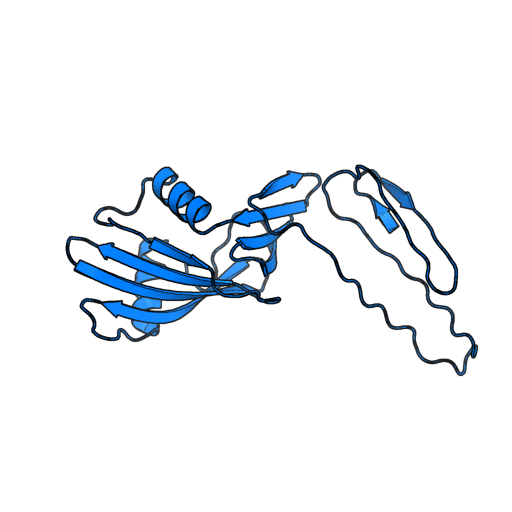, 8-state):
-B-TTS-B----SSS-----TTPPSS--B-------TTGGGSPPPP---------S-EEEEETTEEEEEEEHHHHHHHHHHTT--TTEEEEEEEE-S-BSS-EEEEEEEEETTEEEEEEEEEEEETTEEEEEEEEEEETTEEPPHHHHHHHHHHHHTS-TTSB--SSEEEEEEEETTEEEEEEE--

Radius of gyration: 21.08 Å; chains: 1; bounding box: 55×34×54 Å